Protein AF-0000000072550283 (afdb_homodimer)

Organism: Hypocrea jecorina (strain QM6a) (NCBI:txid431241)

pLDDT: mean 86.05, std 16.43, range [23.62, 97.75]

Radius of gyration: 22.84 Å; Cα contacts (8 Å, |Δi|>4): 431; chains: 2; bounding box: 68×60×43 Å

Nearest PDB structures (foldseek):
  1moj-assembly1_A  TM=2.657E-01  e=2.950E-01  Halobacterium salinarum
  7aa5-assembly1_B  TM=1.865E-01  e=4.476E+00  Homo sapiens
  5sv0-assembly1_B  TM=1.835E-01  e=5.253E+00  Escherichia coli DH1
  6lkp-assembly1_C  TM=3.227E-01  e=1.478E-01  Leptolyngbya sp. O-77
  1moj-assembly1_A  TM=2.704E-01  e=2.265E-01  Halobacterium salinarum

Structure (mmCIF, N/CA/C/O backbone):
data_AF-0000000072550283-model_v1
#
loop_
_entity.id
_entity.type
_entity.pdbx_description
1 polymer 'Predicted protein'
#
loop_
_atom_site.group_PDB
_atom_site.id
_atom_site.type_symbol
_atom_site.label_atom_id
_atom_site.label_alt_id
_atom_site.label_comp_id
_atom_site.label_asym_id
_atom_site.label_entity_id
_atom_site.label_seq_id
_atom_site.pdbx_PDB_ins_code
_atom_site.Cartn_x
_atom_site.Cartn_y
_atom_site.Cartn_z
_atom_site.occupancy
_atom_site.B_iso_or_equiv
_atom_site.auth_seq_id
_atom_site.auth_comp_id
_atom_site.auth_asym_id
_atom_site.auth_atom_id
_atom_site.pdbx_PDB_model_num
ATOM 1 N N . SER A 1 1 ? 36.875 20.141 -11.664 1 23.62 1 SER A N 1
ATOM 2 C CA . SER A 1 1 ? 35.688 20.516 -10.906 1 23.62 1 SER A CA 1
ATOM 3 C C . SER A 1 1 ? 35.312 19.453 -9.891 1 23.62 1 SER A C 1
ATOM 5 O O . SER A 1 1 ? 35.062 18.297 -10.266 1 23.62 1 SER A O 1
ATOM 7 N N . GLN A 1 2 ? 35.875 19.422 -8.68 1 28.98 2 GLN A N 1
ATOM 8 C CA . GLN A 1 2 ? 35.781 18.406 -7.625 1 28.98 2 GLN A CA 1
ATOM 9 C C . GLN A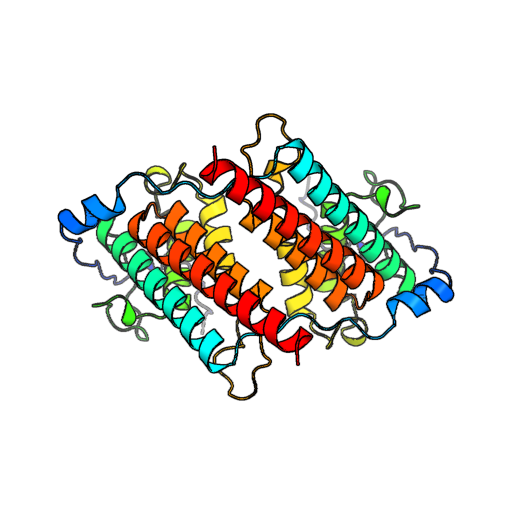 1 2 ? 34.312 18.094 -7.285 1 28.98 2 GLN A C 1
ATOM 11 O O . GLN A 1 2 ? 33.5 19.016 -7.18 1 28.98 2 GLN A O 1
ATOM 16 N N . ARG A 1 3 ? 33.656 16.984 -7.688 1 35.25 3 ARG A N 1
ATOM 17 C CA . ARG A 1 3 ? 32.344 16.562 -7.215 1 35.25 3 ARG A CA 1
ATOM 18 C C . ARG A 1 3 ? 32.219 16.797 -5.715 1 35.25 3 ARG A C 1
ATOM 20 O O . ARG A 1 3 ? 32.906 16.172 -4.91 1 35.25 3 ARG A O 1
ATOM 27 N N . ARG A 1 4 ? 32.188 18.062 -5.273 1 38.34 4 ARG A N 1
ATOM 28 C CA . ARG A 1 4 ? 32.188 18.375 -3.848 1 38.34 4 ARG A CA 1
ATOM 29 C C . ARG A 1 4 ? 31.203 17.484 -3.096 1 38.34 4 ARG A C 1
ATOM 31 O O . ARG A 1 4 ? 30.062 17.312 -3.531 1 38.34 4 ARG A O 1
ATOM 38 N N . PRO A 1 5 ? 31.5 16.438 -2.416 1 44.25 5 PRO A N 1
ATOM 39 C CA . PRO A 1 5 ? 30.734 15.523 -1.567 1 44.25 5 PRO A CA 1
ATOM 40 C C . PRO A 1 5 ? 29.672 16.234 -0.74 1 44.25 5 PRO A C 1
ATOM 42 O O . PRO A 1 5 ? 29.969 16.797 0.318 1 44.25 5 PRO A O 1
ATOM 45 N N . SER A 1 6 ? 29.031 17.391 -0.907 1 45 6 SER A N 1
ATOM 46 C CA . SER A 1 6 ? 28.422 18.406 -0.04 1 45 6 SER A CA 1
ATOM 47 C C . SER A 1 6 ? 27.375 17.781 0.884 1 45 6 SER A C 1
ATOM 49 O O . SER A 1 6 ? 26.266 17.484 0.462 1 45 6 SER A O 1
ATOM 51 N N . ASN A 1 7 ? 27.656 16.812 1.646 1 52.47 7 ASN A N 1
ATOM 52 C CA . ASN A 1 7 ? 27.031 16.141 2.789 1 52.47 7 ASN A CA 1
ATOM 53 C C . ASN A 1 7 ? 26.297 17.125 3.686 1 52.47 7 ASN A C 1
ATOM 55 O O . ASN A 1 7 ? 26.266 16.969 4.906 1 52.47 7 ASN A O 1
ATOM 59 N N . ARG A 1 8 ? 26.172 18.375 3.426 1 64.62 8 ARG A N 1
ATOM 60 C CA . ARG A 1 8 ? 25.578 19.328 4.355 1 64.62 8 ARG A CA 1
ATOM 61 C C . ARG A 1 8 ? 24.078 19.062 4.535 1 64.62 8 ARG A C 1
ATOM 63 O O . ARG A 1 8 ? 23.375 18.812 3.557 1 64.62 8 ARG A O 1
ATOM 70 N N . ASP A 1 9 ? 23.719 18.844 5.727 1 79.19 9 ASP A N 1
ATOM 71 C CA . ASP A 1 9 ? 22.312 18.766 6.109 1 79.19 9 ASP A CA 1
ATOM 72 C C . ASP A 1 9 ? 21.516 19.938 5.539 1 79.19 9 ASP A C 1
ATOM 74 O O . ASP A 1 9 ? 21.828 21.094 5.809 1 79.19 9 ASP A O 1
ATOM 78 N N . GLU A 1 10 ? 20.719 19.719 4.508 1 82.12 10 GLU A N 1
ATOM 79 C CA . GLU A 1 10 ? 19.922 20.734 3.828 1 82.12 10 GLU A CA 1
ATOM 80 C C . GLU A 1 10 ? 19.188 21.625 4.828 1 82.12 10 GLU A C 1
ATOM 82 O O . GLU A 1 10 ? 18.781 22.734 4.496 1 82.12 10 GLU A O 1
ATOM 87 N N . PHE A 1 11 ? 19.125 21.188 6.012 1 86.56 11 PHE A N 1
ATOM 88 C CA . PHE A 1 11 ? 18.375 21.922 7.008 1 86.56 11 PHE A CA 1
ATOM 89 C C . PHE A 1 11 ? 19.281 22.891 7.766 1 86.56 11 PHE A C 1
ATOM 91 O O . PHE A 1 11 ? 18.797 23.703 8.555 1 86.56 11 PHE A O 1
ATOM 98 N N . ASP A 1 12 ? 20.547 22.781 7.516 1 85.19 12 ASP A N 1
ATOM 99 C CA . ASP A 1 12 ? 21.5 23.703 8.141 1 85.19 12 ASP A CA 1
ATOM 100 C C . ASP A 1 12 ? 21.672 24.969 7.32 1 85.19 12 ASP A C 1
ATOM 102 O O . ASP A 1 12 ? 22.266 25.953 7.785 1 85.19 12 ASP A O 1
ATOM 106 N N . GLY A 1 13 ? 21.203 25 6.133 1 83.62 13 GLY A N 1
ATOM 107 C CA . GLY A 1 13 ? 21.203 26.188 5.285 1 83.62 13 GLY A CA 1
ATOM 108 C C . GLY A 1 13 ? 19.984 27.078 5.488 1 83.62 13 GLY A C 1
ATOM 109 O O . GLY A 1 13 ? 19.359 27.047 6.547 1 83.62 13 GLY A O 1
ATOM 110 N N . PRO A 1 14 ? 19.828 28.047 4.562 1 88.31 14 PRO A N 1
ATOM 111 C CA . PRO A 1 14 ? 18.641 28.906 4.648 1 88.31 14 PRO A CA 1
ATOM 112 C C . PRO A 1 14 ? 17.344 28.094 4.715 1 88.31 14 PRO A C 1
ATOM 114 O O . PRO A 1 14 ? 17.156 27.156 3.947 1 88.31 14 PRO A O 1
ATOM 117 N N . HIS A 1 15 ? 16.562 28.453 5.723 1 91.25 15 HIS A N 1
ATOM 118 C CA . HIS A 1 15 ? 15.305 27.719 5.883 1 91.25 15 HIS A CA 1
ATOM 119 C C . HIS A 1 15 ? 14.188 28.641 6.348 1 91.25 15 HIS A C 1
ATOM 121 O O . HIS A 1 15 ? 14.438 29.766 6.781 1 91.25 15 HIS A O 1
ATOM 127 N N . GLN A 1 16 ? 13 28.219 6.105 1 94.44 16 GLN A N 1
ATOM 128 C CA . GLN A 1 16 ? 11.789 28.906 6.52 1 94.44 16 GLN A CA 1
ATOM 129 C C . GLN A 1 16 ? 11.047 28.141 7.605 1 94.44 16 GLN A C 1
ATOM 131 O O . GLN A 1 16 ? 11.062 26.906 7.605 1 94.44 16 GLN A O 1
ATOM 136 N N . PHE A 1 17 ? 10.461 28.938 8.516 1 94.62 17 PHE A N 1
ATOM 137 C CA . PHE A 1 17 ? 9.5 28.375 9.461 1 94.62 17 PHE A CA 1
ATOM 138 C C . PHE A 1 17 ? 8.094 28.875 9.164 1 94.62 17 PHE A C 1
ATOM 140 O O . PHE A 1 17 ? 7.902 30.047 8.82 1 94.62 17 PHE A O 1
ATOM 147 N N . LEU A 1 18 ? 7.23 28.031 9.281 1 95.25 18 LEU A N 1
ATOM 148 C CA . LEU A 1 18 ? 5.84 28.406 9.07 1 95.25 18 LEU A CA 1
ATOM 149 C C . LEU A 1 18 ? 5.234 29 10.336 1 95.25 18 LEU A C 1
ATOM 151 O O . LEU A 1 18 ? 5.719 28.734 11.445 1 95.25 18 LEU A O 1
ATOM 155 N N . GLN A 1 19 ? 4.238 29.766 10.023 1 94.25 19 GLN A N 1
ATOM 156 C CA . GLN A 1 19 ? 3.504 30.297 11.164 1 94.25 19 GLN A CA 1
ATOM 157 C C . GLN A 1 19 ? 2.732 29.203 11.891 1 94.25 19 GLN A C 1
ATOM 159 O O . GLN A 1 19 ? 2.041 28.406 11.266 1 94.25 19 GLN A O 1
ATOM 164 N N . ARG A 1 20 ? 2.801 29.188 13.258 1 94.31 20 ARG A N 1
ATOM 165 C CA . ARG A 1 20 ? 2.057 28.203 14.039 1 94.31 20 ARG A CA 1
ATOM 166 C C . ARG A 1 20 ? 0.555 28.359 13.828 1 94.31 20 ARG A C 1
ATOM 168 O O . ARG A 1 20 ? 0.044 29.484 13.789 1 94.31 20 ARG A O 1
ATOM 175 N N . PRO A 1 21 ? -0.024 27.266 13.711 1 91.12 21 PRO A N 1
ATOM 176 C CA . PRO A 1 21 ? -1.478 27.375 13.562 1 91.12 21 PRO A CA 1
ATOM 177 C C . PRO A 1 21 ? -2.164 27.906 14.812 1 91.12 21 PRO A C 1
ATOM 179 O O . PRO A 1 21 ? -1.611 27.812 15.914 1 91.12 21 PRO A O 1
ATOM 182 N N . PRO A 1 22 ? -3.246 28.516 14.57 1 91.56 22 PRO A N 1
ATOM 183 C CA . PRO A 1 22 ? -4.008 28.984 15.734 1 91.56 22 PRO A CA 1
ATOM 184 C C . PRO A 1 22 ? -4.359 27.844 16.703 1 91.56 22 PRO A C 1
ATOM 186 O O . PRO A 1 22 ? -4.488 26.688 16.281 1 91.56 22 PRO A O 1
ATOM 189 N N . PRO A 1 23 ? -4.551 28.156 17.938 1 90 23 PRO A N 1
ATOM 190 C CA . PRO A 1 23 ? -4.809 27.141 18.969 1 90 23 PRO A CA 1
ATOM 191 C C . PRO A 1 23 ? -6.059 26.328 18.672 1 90 23 PRO A C 1
ATOM 193 O O . PRO A 1 23 ? -6.125 25.141 19.031 1 90 23 PRO A O 1
ATOM 196 N N . ASP A 1 24 ? -7.008 26.938 18.094 1 89.12 24 ASP A N 1
ATOM 197 C CA . ASP A 1 24 ? -8.242 26.219 17.797 1 89.12 24 ASP A CA 1
ATOM 198 C C . ASP A 1 24 ? -7.988 25.078 16.797 1 89.12 24 ASP A C 1
ATOM 200 O O . ASP A 1 24 ? -8.57 24 16.922 1 89.12 24 ASP A O 1
ATOM 204 N N . VAL A 1 25 ? -7.133 25.391 15.859 1 86.38 25 VAL A N 1
ATOM 205 C CA . VAL A 1 25 ? -6.785 24.375 14.867 1 86.38 25 VAL A CA 1
ATOM 206 C C . VAL A 1 25 ? -6 23.25 15.539 1 86.38 25 VAL A C 1
ATOM 208 O O . VAL A 1 25 ? -6.258 22.078 15.289 1 86.38 25 VAL A O 1
ATOM 211 N N . ILE A 1 26 ? -5.16 23.594 16.391 1 87.88 26 ILE A N 1
ATOM 212 C CA . ILE A 1 26 ? -4.352 22.625 17.094 1 87.88 26 ILE A CA 1
ATOM 213 C C . ILE A 1 26 ? -5.25 21.734 17.969 1 87.88 26 ILE A C 1
ATOM 215 O O . ILE A 1 26 ? -5.082 20.516 18 1 87.88 26 ILE A O 1
ATOM 219 N N . ALA A 1 27 ? -6.18 22.375 18.594 1 87.94 27 ALA A N 1
ATOM 220 C CA . ALA A 1 27 ? -7.105 21.641 19.453 1 87.94 27 ALA A CA 1
ATOM 221 C C . ALA A 1 27 ? -7.934 20.656 18.641 1 87.94 27 ALA A C 1
ATOM 223 O O . ALA A 1 27 ? -8.188 19.531 19.094 1 87.94 27 ALA A O 1
ATOM 224 N N . MET A 1 28 ? -8.312 21.016 17.484 1 86.12 28 MET A N 1
ATOM 225 C CA . MET A 1 28 ? -9.109 20.156 16.609 1 86.12 28 MET A CA 1
ATOM 226 C C . MET A 1 28 ? -8.297 18.953 16.156 1 86.12 28 MET A C 1
ATOM 228 O O . MET A 1 28 ? -8.828 17.844 16.031 1 86.12 28 MET A O 1
ATOM 232 N N . GLN A 1 29 ? -7.059 19.203 15.914 1 84.75 29 GLN A N 1
ATOM 233 C CA . GLN A 1 29 ? -6.176 18.141 15.438 1 84.75 29 GLN A CA 1
ATOM 234 C C . GLN A 1 29 ? -5.84 17.172 16.562 1 84.75 29 GLN A C 1
ATOM 236 O O . GLN A 1 29 ? -5.664 15.969 16.328 1 84.75 29 GLN A O 1
ATOM 241 N N . GLU A 1 30 ? -5.848 17.688 17.75 1 83.62 30 GLU A N 1
ATOM 242 C CA . GLU A 1 30 ? -5.352 16.906 18.875 1 83.62 30 GLU A CA 1
ATOM 243 C C . GLU A 1 30 ? -6.492 16.188 19.594 1 83.62 30 GLU A C 1
ATOM 245 O O . GLU A 1 30 ? -6.277 15.547 20.625 1 83.62 30 GLU A O 1
ATOM 250 N N . ARG A 1 31 ? -7.637 16.281 18.953 1 87.88 31 ARG A N 1
ATOM 251 C CA . ARG A 1 31 ? -8.719 15.477 19.516 1 87.88 31 ARG A CA 1
ATOM 252 C C . ARG A 1 31 ? -8.406 13.992 19.422 1 87.88 31 ARG A C 1
ATOM 254 O O . ARG A 1 31 ? -7.418 13.594 18.797 1 87.88 31 ARG A O 1
ATOM 261 N N . GLU A 1 32 ? -9.211 13.219 20.109 1 90.19 32 GLU A N 1
ATOM 262 C CA . GLU A 1 32 ? -9.047 11.773 20.047 1 90.19 32 GLU A CA 1
ATOM 263 C C . GLU A 1 32 ? -9.172 11.273 18.609 1 90.19 32 GLU A C 1
ATOM 265 O O . GLU A 1 32 ? -10.102 11.656 17.891 1 90.19 32 GLU A O 1
ATOM 270 N N . LEU A 1 33 ? -8.211 10.547 18.219 1 91.88 33 LEU A N 1
ATOM 271 C CA . LEU A 1 33 ? -8.227 10.016 16.859 1 91.88 33 LEU A CA 1
ATOM 272 C C . LEU A 1 33 ? -9.406 9.062 16.656 1 91.88 33 LEU A C 1
ATOM 274 O O . LEU A 1 33 ? -9.711 8.258 17.547 1 91.88 33 LEU A O 1
ATOM 278 N N . PRO A 1 34 ? -10.039 9.211 15.523 1 89.19 34 PRO A N 1
ATOM 279 C CA . PRO A 1 34 ? -11.125 8.273 15.25 1 89.19 34 PRO A CA 1
ATOM 280 C C . PRO A 1 34 ? -10.656 6.824 15.172 1 89.19 34 PRO A C 1
ATOM 282 O O . PRO A 1 34 ? -9.5 6.566 14.82 1 89.19 34 PRO A O 1
ATOM 285 N N . HIS A 1 35 ? -11.492 5.957 15.602 1 87.25 35 HIS A N 1
ATOM 286 C CA . HIS A 1 35 ? -11.211 4.527 15.516 1 87.25 35 HIS A CA 1
ATOM 287 C C . HIS A 1 35 ? -11.422 4.012 14.094 1 87.25 35 HIS A C 1
ATOM 289 O O . HIS A 1 35 ? -12.438 4.32 13.469 1 87.25 35 HIS A O 1
ATOM 295 N N . LEU A 1 36 ? -10.508 3.232 13.719 1 87.5 36 LEU A N 1
ATOM 296 C CA . LEU A 1 36 ? -10.656 2.6 12.414 1 87.5 36 LEU A CA 1
ATOM 297 C C . LEU A 1 36 ? -11.414 1.282 12.531 1 87.5 36 LEU A C 1
ATOM 299 O O . LEU A 1 36 ? -11.281 0.57 13.523 1 87.5 36 LEU A O 1
ATOM 303 N N . PRO A 1 37 ? -12.164 0.976 11.5 1 89 37 PRO A N 1
ATOM 304 C CA . PRO A 1 37 ? -13.047 -0.192 11.602 1 89 37 PRO A CA 1
ATOM 305 C C . PRO A 1 37 ? -12.273 -1.505 11.703 1 89 37 PRO A C 1
ATOM 307 O O . PRO A 1 37 ? -11.352 -1.743 10.914 1 89 37 PRO A O 1
ATOM 310 N N . THR A 1 38 ? -12.602 -2.291 12.703 1 88.44 38 THR A N 1
ATOM 311 C CA . THR A 1 38 ? -12.078 -3.635 12.922 1 88.44 38 THR A CA 1
ATOM 312 C C . THR A 1 38 ? -13.211 -4.633 13.125 1 88.44 38 THR A C 1
ATOM 314 O O . THR A 1 38 ? -13.578 -4.938 14.258 1 88.44 38 THR A O 1
ATOM 317 N N . ASN A 1 39 ? -13.727 -5.18 12.07 1 91.44 39 ASN A N 1
ATOM 318 C CA . ASN A 1 39 ? -14.906 -6.031 12.148 1 91.44 39 ASN A CA 1
ATOM 319 C C . ASN A 1 39 ? -14.539 -7.508 12.055 1 91.44 39 ASN A C 1
ATOM 321 O O . ASN A 1 39 ? -15.352 -8.375 12.375 1 91.44 39 ASN A O 1
ATOM 325 N N . LEU A 1 40 ? -13.297 -7.82 11.633 1 91.44 40 LEU A N 1
ATOM 326 C CA . LEU A 1 40 ? -12.836 -9.203 11.555 1 91.44 40 LEU A CA 1
ATOM 327 C C . LEU A 1 40 ? -12.172 -9.633 12.859 1 91.44 40 LEU A C 1
ATOM 329 O O . LEU A 1 40 ? -11.406 -8.867 13.453 1 91.44 40 LEU A O 1
ATOM 333 N N . HIS A 1 41 ? -12.508 -10.789 13.312 1 89.56 41 HIS A N 1
ATOM 334 C CA . HIS A 1 41 ? -11.828 -11.344 14.477 1 89.56 41 HIS A CA 1
ATOM 335 C C . HIS A 1 41 ? -10.383 -11.703 14.156 1 89.56 41 HIS A C 1
ATOM 337 O O . HIS A 1 41 ? -10.023 -11.844 12.984 1 89.56 41 HIS A O 1
ATOM 343 N N . VAL A 1 42 ? -9.633 -11.852 15.141 1 87.75 42 VAL A N 1
ATOM 344 C CA . VAL A 1 42 ? -8.203 -12.102 15 1 87.75 42 VAL A CA 1
ATOM 345 C C . VAL A 1 42 ? -7.977 -13.359 14.164 1 87.75 42 VAL A C 1
ATOM 347 O O . VAL A 1 42 ? -7.141 -13.367 13.258 1 87.75 42 VAL A O 1
ATOM 350 N N . GLN A 1 43 ? -8.727 -14.344 14.445 1 90 43 GLN A N 1
ATOM 351 C CA . GLN A 1 43 ? -8.562 -15.602 13.734 1 90 43 GLN A CA 1
ATOM 352 C C . GLN A 1 43 ? -8.93 -15.461 12.266 1 90 43 GLN A C 1
ATOM 354 O O . GLN A 1 43 ? -8.312 -16.094 11.398 1 90 43 GLN A O 1
ATOM 359 N N . GLU A 1 44 ? -9.945 -14.625 12 1 92.31 44 GLU A N 1
ATOM 360 C CA . GLU A 1 44 ? -10.367 -14.383 10.625 1 92.31 44 GLU A CA 1
ATOM 361 C C . GLU A 1 44 ? -9.289 -13.633 9.844 1 92.31 44 GLU A C 1
ATOM 363 O O . GLU A 1 44 ? -9.031 -13.945 8.68 1 92.31 44 GLU A O 1
ATOM 368 N N . GLN A 1 45 ? -8.758 -12.672 10.492 1 91.94 45 GLN A N 1
ATOM 369 C CA . GLN A 1 45 ? -7.66 -11.953 9.859 1 91.94 45 GLN A CA 1
ATOM 370 C C . GLN A 1 45 ? -6.488 -12.875 9.562 1 91.94 45 GLN A C 1
ATOM 372 O O . GLN A 1 45 ? -5.938 -12.859 8.461 1 91.94 45 GLN A O 1
ATOM 377 N N . ASP A 1 46 ? -6.141 -13.688 10.516 1 88.88 46 ASP A N 1
ATOM 378 C CA . ASP A 1 46 ? -5.043 -14.633 10.344 1 88.88 46 ASP A CA 1
ATOM 379 C C . ASP A 1 46 ? -5.32 -15.586 9.18 1 88.88 46 ASP A C 1
ATOM 381 O O . ASP A 1 46 ? -4.426 -15.891 8.391 1 88.88 46 ASP A O 1
ATOM 385 N N . ASN A 1 47 ? -6.504 -16.062 9.148 1 93.25 47 ASN A N 1
ATOM 386 C CA . ASN A 1 47 ? -6.887 -16.984 8.086 1 93.25 47 ASN A CA 1
ATOM 387 C C . ASN A 1 47 ? -6.734 -16.344 6.703 1 93.25 47 ASN A C 1
ATOM 389 O O . ASN A 1 47 ? -6.188 -16.969 5.789 1 93.25 47 ASN A O 1
ATOM 393 N N . VAL A 1 48 ? -7.23 -15.156 6.574 1 94.62 48 VAL A N 1
ATOM 394 C CA . VAL A 1 48 ? -7.156 -14.445 5.305 1 94.62 48 VAL A CA 1
ATOM 395 C C . VAL A 1 48 ? -5.695 -14.219 4.922 1 94.62 48 VAL A C 1
ATOM 397 O O . VAL A 1 48 ? -5.297 -14.477 3.783 1 94.62 48 VAL A O 1
ATOM 400 N N . LEU A 1 49 ? -4.918 -13.789 5.852 1 91.62 49 LEU A N 1
ATOM 401 C CA . LEU A 1 49 ? -3.516 -13.484 5.586 1 91.62 49 LEU A CA 1
ATOM 402 C C . LEU A 1 49 ? -2.746 -14.75 5.219 1 91.62 49 LEU A C 1
ATOM 404 O O . LEU A 1 49 ? -1.884 -14.719 4.336 1 91.62 49 LEU A O 1
ATOM 408 N N . ASN A 1 50 ? -3.049 -15.828 5.871 1 92.62 50 ASN A N 1
ATOM 409 C CA . ASN A 1 50 ? -2.428 -17.109 5.539 1 92.62 50 ASN A CA 1
ATOM 410 C C . ASN A 1 50 ? -2.793 -17.547 4.125 1 92.62 50 ASN A C 1
ATOM 412 O O . ASN A 1 50 ? -1.946 -18.078 3.398 1 92.62 50 ASN A O 1
ATOM 416 N N . GLN A 1 51 ? -4.031 -17.359 3.795 1 95.44 51 GLN A N 1
ATOM 417 C CA . GLN A 1 51 ? -4.477 -17.719 2.453 1 95.44 51 GLN A CA 1
ATOM 418 C C . GLN A 1 51 ? -3.74 -16.906 1.393 1 95.44 51 GLN A C 1
ATOM 420 O O . GLN A 1 51 ? -3.318 -17.438 0.369 1 95.44 51 GLN A O 1
ATOM 425 N N . VAL A 1 52 ? -3.578 -15.641 1.691 1 96.12 52 VAL A N 1
ATOM 426 C CA . VAL A 1 52 ? -2.869 -14.773 0.76 1 96.12 52 VAL A CA 1
ATOM 427 C C . VAL A 1 52 ? -1.418 -15.227 0.627 1 96.12 52 VAL A C 1
ATOM 429 O O . VAL A 1 52 ? -0.928 -15.445 -0.484 1 96.12 52 VAL A O 1
ATOM 432 N N . ASN A 1 53 ? -0.81 -15.469 1.739 1 93.81 53 ASN A N 1
ATOM 433 C CA . ASN A 1 53 ? 0.597 -15.859 1.744 1 93.81 53 ASN A CA 1
ATOM 434 C C . ASN A 1 53 ? 0.812 -17.188 1.044 1 93.81 53 ASN A C 1
ATOM 436 O O . ASN A 1 53 ? 1.764 -17.359 0.278 1 93.81 53 ASN A O 1
ATOM 440 N N . ASP A 1 54 ? -0.057 -18.094 1.291 1 95 54 ASP A N 1
ATOM 441 C CA . ASP A 1 54 ? 0.06 -19.406 0.681 1 95 54 ASP A CA 1
ATOM 442 C C . ASP A 1 54 ? -0.082 -19.328 -0.837 1 95 54 ASP A C 1
ATOM 444 O O . ASP A 1 54 ? 0.678 -19.969 -1.571 1 95 54 ASP A O 1
ATOM 448 N N . ARG A 1 55 ? -1.027 -18.594 -1.278 1 96.56 55 ARG A N 1
ATOM 449 C CA . ARG A 1 55 ? -1.249 -18.469 -2.715 1 96.56 55 ARG A CA 1
ATOM 450 C C . ARG A 1 55 ? -0.084 -17.75 -3.391 1 96.56 55 ARG A C 1
ATOM 452 O O . ARG A 1 55 ? 0.328 -18.125 -4.492 1 96.56 55 ARG A O 1
ATOM 459 N N . LEU A 1 56 ? 0.406 -16.766 -2.725 1 97.06 56 LEU A N 1
ATOM 460 C CA . LEU A 1 56 ? 1.531 -16.016 -3.279 1 97.06 56 LEU A CA 1
ATOM 461 C C . LEU A 1 56 ? 2.787 -16.875 -3.316 1 97.06 56 LEU A C 1
ATOM 463 O O . LEU A 1 56 ? 3.564 -16.812 -4.27 1 97.06 56 LEU A O 1
ATOM 467 N N . SER A 1 57 ? 2.943 -17.672 -2.275 1 96.5 57 SER A N 1
ATOM 468 C CA . SER A 1 57 ? 4.074 -18.594 -2.271 1 96.5 57 SER A CA 1
ATOM 469 C C . SER A 1 57 ? 3.992 -19.578 -3.436 1 96.5 57 SER A C 1
ATOM 471 O O . SER A 1 57 ? 5 -19.859 -4.086 1 96.5 57 SER A O 1
ATOM 473 N N . GLN A 1 58 ? 2.805 -20.047 -3.643 1 96.31 58 GLN A N 1
ATOM 474 C CA . GLN A 1 58 ? 2.6 -20.938 -4.785 1 96.31 58 GLN A CA 1
ATOM 475 C C . GLN A 1 58 ? 2.891 -20.219 -6.098 1 96.31 58 GLN A C 1
ATOM 477 O O . GLN A 1 58 ? 3.523 -20.781 -6.996 1 96.31 58 GLN A O 1
ATOM 482 N N . CYS A 1 59 ? 2.426 -19.031 -6.215 1 96.25 59 CYS A N 1
ATOM 483 C CA . CYS A 1 59 ? 2.652 -18.219 -7.406 1 96.25 59 CYS A CA 1
ATOM 484 C C . CYS A 1 59 ? 4.141 -18.016 -7.656 1 96.25 59 CYS A C 1
ATOM 486 O O . CYS A 1 59 ? 4.613 -18.172 -8.789 1 96.25 59 CYS A O 1
ATOM 488 N N . ALA A 1 60 ? 4.844 -17.688 -6.637 1 97.44 60 ALA A N 1
ATOM 489 C CA . ALA A 1 60 ? 6.285 -17.469 -6.746 1 97.44 60 ALA A CA 1
ATOM 490 C C . ALA A 1 60 ? 7.008 -18.766 -7.125 1 97.44 60 ALA A C 1
ATOM 492 O O . ALA A 1 60 ? 7.891 -18.75 -7.984 1 97.44 60 ALA A O 1
ATOM 493 N N . TYR A 1 61 ? 6.648 -19.797 -6.516 1 97.06 61 TYR A N 1
ATOM 494 C CA . TYR A 1 61 ? 7.23 -21.109 -6.797 1 97.06 61 TYR A CA 1
ATOM 495 C C . TYR A 1 61 ? 7.082 -21.453 -8.273 1 97.06 61 TYR A C 1
ATOM 497 O O . TYR A 1 61 ? 8.055 -21.844 -8.93 1 97.06 61 TYR A O 1
ATOM 505 N N . ASP A 1 62 ? 5.883 -21.328 -8.727 1 97 62 ASP A N 1
ATOM 506 C CA . ASP A 1 62 ? 5.605 -21.672 -10.117 1 97 62 ASP A CA 1
ATOM 507 C C . ASP A 1 62 ? 6.379 -20.766 -11.07 1 97 62 ASP A C 1
ATOM 509 O O . ASP A 1 62 ? 6.871 -21.203 -12.102 1 97 62 ASP A O 1
ATOM 513 N N . PHE A 1 63 ? 6.398 -19.5 -10.727 1 97.75 63 PHE A N 1
ATOM 514 C CA . PHE A 1 63 ? 7.102 -18.531 -11.547 1 97.75 63 PHE A CA 1
ATOM 515 C C . PHE A 1 63 ? 8.586 -18.859 -11.633 1 97.75 63 PHE A C 1
ATOM 517 O O . PHE A 1 63 ? 9.164 -18.891 -12.727 1 97.75 63 PHE A O 1
ATOM 524 N N . VAL A 1 64 ? 9.211 -19.141 -10.516 1 97.62 64 VAL A N 1
ATOM 525 C CA . VAL A 1 64 ? 10.633 -19.469 -10.438 1 97.62 64 VAL A CA 1
ATOM 526 C C . VAL A 1 64 ? 10.898 -20.781 -11.18 1 97.62 64 VAL A C 1
ATOM 528 O O . VAL A 1 64 ? 11.898 -20.906 -11.891 1 97.62 64 VAL A O 1
ATOM 531 N N . ALA A 1 65 ? 9.984 -21.688 -11.023 1 97.31 65 ALA A N 1
ATOM 532 C CA . ALA A 1 65 ? 10.125 -22.969 -11.695 1 97.31 65 ALA A CA 1
ATOM 533 C C . ALA A 1 65 ? 9.945 -22.828 -13.203 1 97.31 65 ALA A C 1
ATOM 535 O O . ALA A 1 65 ? 10.734 -23.375 -13.977 1 97.31 65 ALA A O 1
ATOM 536 N N . LYS A 1 66 ? 8.945 -22.141 -13.547 1 96.56 66 LYS A N 1
ATOM 537 C CA . LYS A 1 66 ? 8.594 -21.953 -14.953 1 96.56 66 LYS A CA 1
ATOM 538 C C . LYS A 1 66 ? 9.766 -21.375 -15.75 1 96.56 66 LYS A C 1
ATOM 540 O O . LYS A 1 66 ? 10.078 -21.859 -16.844 1 96.56 66 LYS A O 1
ATOM 545 N N . TYR A 1 67 ? 10.406 -20.422 -15.188 1 96.44 67 TYR A N 1
ATOM 546 C CA . TYR A 1 67 ? 11.438 -19.703 -15.93 1 96.44 67 TYR A CA 1
ATOM 547 C C . TYR A 1 67 ? 12.828 -20.125 -15.469 1 96.44 67 TYR A C 1
ATOM 549 O O . TYR A 1 67 ? 13.828 -19.562 -15.922 1 96.44 67 TYR A O 1
ATOM 557 N N . GLN A 1 68 ? 12.93 -20.969 -14.547 1 96.31 68 GLN A N 1
ATOM 558 C CA . GLN A 1 68 ? 14.156 -21.641 -14.125 1 96.31 68 GLN A CA 1
ATOM 559 C C . GLN A 1 68 ? 15.148 -20.625 -13.531 1 96.31 68 GLN A C 1
ATOM 561 O O . GLN A 1 68 ? 16.312 -20.609 -13.914 1 96.31 68 GLN A O 1
ATOM 566 N N . PHE A 1 69 ? 14.641 -19.844 -12.68 1 96.94 69 PHE A N 1
ATOM 567 C CA . PHE A 1 69 ? 15.523 -18.938 -11.945 1 96.94 69 PHE A CA 1
ATOM 568 C C . PHE A 1 69 ? 16.25 -19.672 -10.836 1 96.94 69 PHE A C 1
ATOM 570 O O . PHE A 1 69 ? 15.68 -20.547 -10.18 1 96.94 69 PHE A O 1
ATOM 577 N N . PRO A 1 70 ? 17.484 -19.297 -10.617 1 95.19 70 PRO A N 1
ATOM 578 C CA . PRO A 1 70 ? 18.266 -20 -9.602 1 95.19 70 PRO A CA 1
ATOM 579 C C . PRO A 1 70 ? 17.859 -19.625 -8.18 1 95.19 70 PRO A C 1
ATOM 581 O O . PRO A 1 70 ? 17.547 -18.453 -7.914 1 95.19 70 PRO A O 1
ATOM 584 N N . ILE A 1 71 ? 17.844 -20.547 -7.328 1 94.94 71 ILE A N 1
ATOM 585 C CA . ILE A 1 71 ? 17.672 -20.344 -5.895 1 94.94 71 ILE A CA 1
ATOM 586 C C . ILE A 1 71 ? 18.984 -20.625 -5.168 1 94.94 71 ILE A C 1
ATOM 588 O O . ILE A 1 71 ? 19.453 -21.766 -5.125 1 94.94 71 ILE A O 1
ATOM 592 N N . PRO A 1 72 ? 19.547 -19.594 -4.652 1 90.69 72 PRO A N 1
ATOM 593 C CA . PRO A 1 72 ? 20.812 -19.812 -3.955 1 90.69 72 PRO A CA 1
ATOM 594 C C . PRO A 1 72 ? 20.672 -20.781 -2.775 1 90.69 72 PRO A C 1
ATOM 596 O O . PRO A 1 72 ? 19.688 -20.719 -2.035 1 90.69 72 PRO A O 1
ATOM 599 N N . LEU A 1 73 ? 21.578 -21.688 -2.705 1 87.69 73 LEU A N 1
ATOM 600 C CA . LEU A 1 73 ? 21.641 -22.625 -1.59 1 87.69 73 LEU A CA 1
ATOM 601 C C . LEU A 1 73 ? 22.594 -22.125 -0.515 1 87.69 73 LEU A C 1
ATOM 603 O O . LEU A 1 73 ? 23.781 -21.891 -0.791 1 87.69 73 LEU A O 1
ATOM 607 N N . THR A 1 74 ? 22.031 -21.625 0.523 1 76.25 74 THR A N 1
ATOM 608 C CA . THR A 1 74 ? 22.875 -21.203 1.643 1 76.25 74 THR A CA 1
ATOM 609 C C . THR A 1 74 ? 22.812 -22.234 2.771 1 76.25 74 THR A C 1
ATOM 611 O O . THR A 1 74 ? 21.938 -23.109 2.781 1 76.25 74 THR A O 1
ATOM 614 N N . GLN A 1 75 ? 23.844 -22.172 3.588 1 71.25 75 GLN A N 1
ATOM 615 C CA . GLN A 1 75 ? 23.953 -23.109 4.695 1 71.25 75 GLN A CA 1
ATOM 616 C C . GLN A 1 75 ? 22.688 -23.125 5.547 1 71.25 75 GLN A C 1
ATOM 618 O O . GLN A 1 75 ? 22.312 -24.156 6.098 1 71.25 75 GLN A O 1
ATOM 623 N N . ASP A 1 76 ? 21.984 -22.062 5.578 1 73.56 76 ASP A N 1
ATOM 624 C CA . ASP A 1 76 ? 20.859 -21.938 6.508 1 73.56 76 ASP A CA 1
ATOM 625 C C . ASP A 1 76 ? 19.531 -22.188 5.801 1 73.56 76 ASP A C 1
ATOM 627 O O . ASP A 1 76 ? 18.484 -22.203 6.441 1 73.56 76 ASP A O 1
ATOM 631 N N . MET A 1 77 ? 19.625 -22.438 4.508 1 74.56 77 MET A N 1
ATOM 632 C CA . MET A 1 77 ? 18.359 -22.594 3.811 1 74.56 77 MET A CA 1
ATOM 633 C C . MET A 1 77 ? 18.266 -23.953 3.131 1 74.56 77 MET A C 1
ATOM 635 O O . MET A 1 77 ? 19.188 -24.359 2.422 1 74.56 77 MET A O 1
ATOM 639 N N . ARG A 1 78 ? 17.266 -24.688 3.486 1 78.75 78 ARG A N 1
ATOM 640 C CA . ARG A 1 78 ? 17 -25.984 2.881 1 78.75 78 ARG A CA 1
ATOM 641 C C . ARG A 1 78 ? 16.547 -25.828 1.433 1 78.75 78 ARG A C 1
ATOM 643 O O . ARG A 1 78 ? 15.984 -24.797 1.058 1 78.75 78 ARG A O 1
ATOM 650 N N . PRO A 1 79 ? 16.922 -26.859 0.586 1 90 79 PRO A N 1
ATOM 651 C CA . PRO A 1 79 ? 16.391 -26.844 -0.781 1 90 79 PRO A CA 1
ATOM 652 C C . PRO A 1 79 ? 14.867 -26.734 -0.826 1 90 79 PRO A C 1
ATOM 654 O O . PRO A 1 79 ? 14.18 -27.25 0.067 1 90 79 PRO A O 1
ATOM 657 N N . VAL A 1 80 ? 14.398 -26.109 -1.795 1 94.69 80 VAL A N 1
ATOM 658 C CA . VAL A 1 80 ? 12.961 -25.906 -1.957 1 94.69 80 VAL A CA 1
ATOM 659 C C . VAL A 1 80 ? 12.359 -27.062 -2.746 1 94.69 80 VAL A C 1
ATOM 661 O O . VAL A 1 80 ? 12.797 -27.359 -3.859 1 94.69 80 VAL A O 1
ATOM 664 N N . GLU A 1 81 ? 11.422 -27.719 -2.188 1 92.75 81 GLU A N 1
ATOM 665 C CA . GLU A 1 81 ? 10.75 -28.828 -2.871 1 92.75 81 GLU A CA 1
ATOM 666 C C . GLU A 1 81 ? 9.281 -28.484 -3.139 1 92.75 81 GLU A C 1
ATOM 668 O O . GLU A 1 81 ? 8.695 -29 -4.098 1 92.75 81 GLU A O 1
ATOM 673 N N . ARG A 1 82 ? 8.812 -27.672 -2.232 1 94.62 82 ARG A N 1
ATOM 674 C CA . ARG A 1 82 ? 7.43 -27.219 -2.334 1 94.62 82 ARG A CA 1
ATOM 675 C C . ARG A 1 82 ? 7.297 -25.75 -2.002 1 94.62 82 ARG A C 1
ATOM 677 O O . ARG A 1 82 ? 8.164 -25.172 -1.341 1 94.62 82 ARG A O 1
ATOM 684 N N . PRO A 1 83 ? 6.227 -25.109 -2.469 1 94.19 83 PRO A N 1
ATOM 685 C CA . PRO A 1 83 ? 6.039 -23.672 -2.217 1 94.19 83 PRO A CA 1
ATOM 686 C C . PRO A 1 83 ? 6.113 -23.328 -0.732 1 94.19 83 PRO A C 1
ATOM 688 O O . PRO A 1 83 ? 6.617 -22.266 -0.37 1 94.19 83 PRO A O 1
ATOM 691 N N . GLN A 1 84 ? 5.656 -24.25 0.097 1 92.31 84 GLN A N 1
ATOM 692 C CA . GLN A 1 84 ? 5.52 -23.984 1.524 1 92.31 84 GLN A CA 1
ATOM 693 C C . GLN A 1 84 ? 6.867 -24.078 2.234 1 92.31 84 GLN A C 1
ATOM 695 O O . GLN A 1 84 ? 6.98 -23.734 3.412 1 92.31 84 GLN A O 1
ATOM 700 N N . ASP A 1 85 ? 7.855 -24.469 1.569 1 93.25 85 ASP A N 1
ATOM 701 C CA . ASP A 1 85 ? 9.172 -24.594 2.189 1 93.25 85 ASP A CA 1
ATOM 702 C C . ASP A 1 85 ? 9.781 -23.219 2.475 1 93.25 85 ASP A C 1
ATOM 704 O O . ASP A 1 85 ? 10.758 -23.109 3.221 1 93.25 85 ASP A O 1
ATOM 708 N N . ARG A 1 86 ? 9.242 -22.234 1.881 1 91.12 86 ARG A N 1
ATOM 709 C CA . ARG A 1 86 ? 9.656 -20.859 2.125 1 91.12 86 ARG A CA 1
ATOM 710 C C . ARG A 1 86 ? 8.461 -19.984 2.529 1 91.12 86 ARG A C 1
ATOM 712 O O . ARG A 1 86 ? 7.355 -20.172 2.016 1 91.12 86 ARG A O 1
ATOM 719 N N . GLU A 1 87 ? 8.734 -19.156 3.428 1 89.94 87 GLU A N 1
ATOM 720 C CA . GLU A 1 87 ? 7.746 -18.141 3.742 1 89.94 87 GLU A CA 1
ATOM 721 C C . GLU A 1 87 ? 7.641 -17.109 2.621 1 89.94 87 GLU A C 1
ATOM 723 O O . GLU A 1 87 ? 8.578 -16.938 1.845 1 89.94 87 GLU A O 1
ATOM 728 N N . TRP A 1 88 ? 6.516 -16.438 2.613 1 93.75 88 TRP A N 1
ATOM 729 C CA . TRP A 1 88 ? 6.316 -15.445 1.564 1 93.75 88 TRP A CA 1
ATOM 730 C C . TRP A 1 88 ? 7.418 -14.391 1.599 1 93.75 88 TRP A C 1
ATOM 732 O O . TRP A 1 88 ? 7.898 -13.953 0.552 1 93.75 88 TRP A O 1
ATOM 742 N N . THR A 1 89 ? 7.855 -13.953 2.771 1 91.62 89 THR A N 1
ATOM 743 C CA . THR A 1 89 ? 8.906 -12.953 2.91 1 91.62 89 THR A CA 1
ATOM 744 C C . THR A 1 89 ? 10.203 -13.43 2.25 1 91.62 89 THR A C 1
ATOM 746 O O . THR A 1 89 ? 10.93 -12.633 1.661 1 91.62 89 THR A O 1
ATOM 749 N N . GLU A 1 90 ? 10.445 -14.688 2.303 1 91.94 90 GLU A N 1
ATOM 750 C CA . GLU A 1 90 ? 11.641 -15.25 1.684 1 91.94 90 GLU A CA 1
ATOM 751 C C . GLU A 1 90 ? 11.531 -15.25 0.161 1 91.94 90 GLU A C 1
ATOM 753 O O . GLU A 1 90 ? 12.508 -14.992 -0.538 1 91.94 90 GLU A O 1
ATOM 758 N N . TRP A 1 91 ? 10.344 -15.594 -0.291 1 95.75 91 TRP A N 1
ATOM 759 C CA . TRP A 1 91 ? 10.117 -15.523 -1.729 1 95.75 91 TRP A CA 1
ATOM 760 C C . TRP A 1 91 ? 10.305 -14.094 -2.238 1 95.75 91 TRP A C 1
ATOM 762 O O . TRP A 1 91 ? 10.93 -13.875 -3.279 1 95.75 91 TRP A O 1
ATOM 772 N N . VAL A 1 92 ? 9.75 -13.148 -1.511 1 96 92 VAL A N 1
ATOM 773 C CA . VAL A 1 92 ? 9.891 -11.75 -1.896 1 96 92 VAL A CA 1
ATOM 774 C C . VAL A 1 92 ? 11.367 -11.367 -1.938 1 96 92 VAL A C 1
ATOM 776 O O . VAL A 1 92 ? 11.82 -10.711 -2.879 1 96 92 VAL A O 1
ATOM 779 N N . TYR A 1 93 ? 12.055 -11.75 -0.955 1 92.94 93 TYR A N 1
ATOM 780 C CA . TYR A 1 93 ? 13.484 -11.461 -0.915 1 92.94 93 TYR A CA 1
ATOM 781 C C . TYR A 1 93 ? 14.195 -12.039 -2.139 1 92.94 93 TYR A C 1
ATOM 783 O O . TYR A 1 93 ? 14.977 -11.352 -2.789 1 92.94 93 TYR A O 1
ATOM 791 N N . LEU A 1 94 ? 13.945 -13.234 -2.445 1 95.06 94 LEU A N 1
ATOM 792 C CA . LEU A 1 94 ? 14.555 -13.891 -3.598 1 95.06 94 LEU A CA 1
ATOM 793 C C . LEU A 1 94 ? 14.219 -13.148 -4.887 1 95.06 94 LEU A C 1
ATOM 795 O O . LEU A 1 94 ? 15.117 -12.82 -5.668 1 95.06 94 LEU A O 1
ATOM 799 N N . LEU A 1 95 ? 12.938 -12.883 -5.074 1 97.19 95 LEU A N 1
ATOM 800 C CA . LEU A 1 95 ? 12.477 -12.242 -6.301 1 97.19 95 LEU A CA 1
ATOM 801 C C . LEU A 1 95 ? 13.047 -10.836 -6.43 1 97.19 95 LEU A C 1
ATOM 803 O O . LEU A 1 95 ? 13.422 -10.414 -7.523 1 97.19 95 LEU A O 1
ATOM 807 N N . LYS A 1 96 ? 13.102 -10.125 -5.363 1 95.31 96 LYS A N 1
ATOM 808 C CA . LYS A 1 96 ? 13.695 -8.789 -5.371 1 95.31 96 LYS A CA 1
ATOM 809 C C . LYS A 1 96 ? 15.172 -8.852 -5.758 1 95.31 96 LYS A C 1
ATOM 811 O O . LYS A 1 96 ? 15.648 -8.023 -6.535 1 95.31 96 LYS A O 1
ATOM 816 N N . ARG A 1 97 ? 15.922 -9.781 -5.23 1 94.69 97 ARG A N 1
ATOM 817 C CA . ARG A 1 97 ? 17.344 -9.938 -5.543 1 94.69 97 ARG A CA 1
ATOM 818 C C . ARG A 1 97 ? 17.531 -10.297 -7.008 1 94.69 97 ARG A C 1
ATOM 820 O O . ARG A 1 97 ? 18.422 -9.75 -7.672 1 94.69 97 ARG A O 1
ATOM 827 N N . LEU A 1 98 ? 16.719 -11.227 -7.469 1 96.25 98 LEU A N 1
ATOM 828 C CA . LEU A 1 98 ? 16.781 -11.578 -8.883 1 96.25 98 LEU A CA 1
ATOM 829 C C . LEU A 1 98 ? 16.562 -10.344 -9.758 1 96.25 98 LEU A C 1
ATOM 831 O O . LEU A 1 98 ? 17.266 -10.156 -10.758 1 96.25 98 LEU A O 1
ATOM 835 N N . ALA A 1 99 ? 15.602 -9.547 -9.367 1 95.44 99 ALA A N 1
ATOM 836 C CA . ALA A 1 99 ? 15.297 -8.344 -10.141 1 95.44 99 ALA A CA 1
ATOM 837 C C . ALA A 1 99 ? 16.438 -7.332 -10.055 1 95.44 99 ALA A C 1
ATOM 839 O O . ALA A 1 99 ? 16.844 -6.762 -11.07 1 95.44 99 ALA A O 1
ATOM 840 N N . THR A 1 100 ? 16.938 -7.082 -8.883 1 92.81 100 THR A N 1
ATOM 841 C CA . THR A 1 100 ? 17.984 -6.09 -8.648 1 92.81 100 THR A CA 1
ATOM 842 C C . THR A 1 100 ? 19.266 -6.484 -9.367 1 92.81 100 THR A C 1
ATOM 844 O O . THR A 1 100 ? 20 -5.621 -9.859 1 92.81 100 THR A O 1
ATOM 847 N N . LYS A 1 101 ? 19.531 -7.738 -9.547 1 93.56 101 LYS A N 1
ATOM 848 C CA . LYS A 1 101 ? 20.734 -8.25 -10.219 1 93.56 101 LYS A CA 1
ATOM 849 C C . LYS A 1 101 ? 20.484 -8.445 -11.711 1 93.56 101 LYS A C 1
ATOM 851 O O . LYS A 1 101 ? 21.297 -9.062 -12.398 1 93.56 101 LYS A O 1
ATOM 856 N N . ARG A 1 102 ? 19.266 -8.039 -12.164 1 93.44 102 ARG A N 1
ATOM 857 C CA . ARG A 1 102 ? 18.891 -8.039 -13.578 1 93.44 102 ARG A CA 1
ATOM 858 C C . ARG A 1 102 ? 18.875 -9.453 -14.133 1 93.44 102 ARG A C 1
ATOM 860 O O . ARG A 1 102 ? 19.359 -9.695 -15.242 1 93.44 102 ARG A O 1
ATOM 867 N N . ARG A 1 103 ? 18.328 -10.367 -13.336 1 94.62 103 ARG A N 1
ATOM 868 C CA . ARG A 1 103 ? 18.234 -11.766 -13.758 1 94.62 103 ARG A CA 1
ATOM 869 C C . ARG A 1 103 ? 16.844 -12.062 -14.328 1 94.62 103 ARG A C 1
ATOM 871 O O . ARG A 1 103 ? 16.641 -13.102 -14.961 1 94.62 103 ARG A O 1
ATOM 878 N N . ILE A 1 104 ? 15.93 -11.18 -14.125 1 96.62 104 ILE A N 1
ATOM 879 C CA . ILE A 1 104 ? 14.57 -11.383 -14.594 1 96.62 104 ILE A CA 1
ATOM 880 C C . ILE A 1 104 ? 14.352 -10.609 -15.891 1 96.62 104 ILE A C 1
ATOM 882 O O . ILE A 1 104 ? 14.32 -9.375 -15.891 1 96.62 104 ILE A O 1
ATOM 886 N N . PRO A 1 105 ? 14.203 -11.266 -16.984 1 96.06 105 PRO A N 1
ATOM 887 C CA . PRO A 1 105 ? 13.852 -10.555 -18.203 1 96.06 105 PRO A CA 1
ATOM 888 C C . PRO A 1 105 ? 12.508 -9.828 -18.109 1 96.06 105 PRO A C 1
ATOM 890 O O . PRO A 1 105 ? 11.547 -10.383 -17.578 1 96.06 105 PRO A O 1
ATOM 893 N N . ALA A 1 106 ? 12.438 -8.688 -18.656 1 94.81 106 ALA A N 1
ATOM 894 C CA . ALA A 1 106 ? 11.227 -7.871 -18.594 1 94.81 106 ALA A CA 1
ATOM 895 C C . ALA A 1 106 ? 10.047 -8.578 -19.25 1 94.81 106 ALA A C 1
ATOM 897 O O . ALA A 1 106 ? 8.906 -8.438 -18.812 1 94.81 106 ALA A O 1
ATOM 898 N N . ARG A 1 107 ? 10.234 -9.391 -20.25 1 95 107 ARG A N 1
ATOM 899 C CA . ARG A 1 107 ? 9.188 -9.984 -21.062 1 95 107 ARG A CA 1
ATOM 900 C C . ARG A 1 107 ? 8.375 -10.992 -20.25 1 95 107 ARG A C 1
ATOM 902 O O . ARG A 1 107 ? 7.25 -11.344 -20.625 1 95 107 ARG A O 1
ATOM 909 N N . VAL A 1 108 ? 8.961 -11.469 -19.172 1 96 108 VAL A N 1
ATOM 910 C CA . VAL A 1 108 ? 8.258 -12.5 -18.422 1 96 108 VAL A CA 1
ATOM 911 C C . VAL A 1 108 ? 7.297 -11.859 -17.422 1 96 108 VAL A C 1
ATOM 913 O O . VAL A 1 108 ? 6.492 -12.547 -16.797 1 96 108 VAL A O 1
ATOM 916 N N . LEU A 1 109 ? 7.348 -10.555 -17.25 1 96.06 109 LEU A N 1
ATOM 917 C CA . LEU A 1 109 ? 6.473 -9.805 -16.359 1 96.06 109 LEU A CA 1
ATOM 918 C C . LEU A 1 109 ? 5.371 -9.102 -17.156 1 96.06 109 LEU A C 1
ATOM 920 O O . LEU A 1 109 ? 5.555 -8.758 -18.328 1 96.06 109 LEU A O 1
ATOM 924 N N . TYR A 1 110 ? 4.301 -8.93 -16.484 1 94.12 110 TYR A N 1
ATOM 925 C CA . TYR A 1 110 ? 3.191 -8.188 -17.094 1 94.12 110 TYR A CA 1
ATOM 926 C C . TYR A 1 110 ? 3.646 -6.812 -17.562 1 94.12 110 TYR A C 1
ATOM 928 O O . TYR A 1 110 ? 4.246 -6.051 -16.812 1 94.12 110 TYR A O 1
ATOM 936 N N . ASN A 1 111 ? 3.541 -6.512 -18.844 1 90.88 111 ASN A N 1
ATOM 937 C CA . ASN A 1 111 ? 3.881 -5.254 -19.5 1 90.88 111 ASN A CA 1
ATOM 938 C C . ASN A 1 111 ? 5.367 -4.934 -19.375 1 90.88 111 ASN A C 1
ATOM 940 O O . ASN A 1 111 ? 5.785 -3.795 -19.594 1 90.88 111 ASN A O 1
ATOM 944 N N . GLY A 1 112 ? 6.113 -5.902 -18.891 1 92 112 GLY A N 1
ATOM 945 C CA . GLY A 1 112 ? 7.555 -5.742 -18.797 1 92 112 GLY A CA 1
ATOM 946 C C . GLY A 1 112 ? 7.969 -4.746 -17.719 1 92 112 GLY A C 1
ATOM 947 O O . GLY A 1 112 ? 9.031 -4.125 -17.828 1 92 112 GLY A O 1
ATOM 948 N N . GLN A 1 113 ? 7.18 -4.539 -16.688 1 89.19 113 GLN A N 1
ATOM 949 C CA . GLN A 1 113 ? 7.387 -3.471 -15.711 1 89.19 113 GLN A CA 1
ATOM 950 C C . GLN A 1 113 ? 8.266 -3.941 -14.555 1 89.19 113 GLN A C 1
ATOM 952 O O . GLN A 1 113 ? 7.781 -4.129 -13.438 1 89.19 113 GLN A O 1
ATOM 957 N N . ILE A 1 114 ? 9.516 -3.957 -14.719 1 89 114 ILE A N 1
ATOM 958 C CA . ILE A 1 114 ? 10.461 -4.457 -13.727 1 89 114 ILE A CA 1
ATOM 959 C C . ILE A 1 114 ? 10.5 -3.504 -12.531 1 89 114 ILE A C 1
ATOM 961 O O . ILE A 1 114 ? 10.617 -3.943 -11.383 1 89 114 ILE A O 1
ATOM 965 N N . LYS A 1 115 ? 10.492 -2.18 -12.805 1 84.25 115 LYS A N 1
ATOM 966 C CA . LYS A 1 115 ? 10.547 -1.201 -11.719 1 84.25 115 LYS A CA 1
ATOM 967 C C . LYS A 1 115 ? 9.352 -1.342 -10.789 1 84.25 115 LYS A C 1
ATOM 969 O O . LYS A 1 115 ? 9.5 -1.28 -9.562 1 84.25 115 LYS A O 1
ATOM 974 N N . GLN A 1 116 ? 8.242 -1.571 -11.414 1 89.06 116 GLN A N 1
ATOM 975 C CA . GLN A 1 116 ? 7.031 -1.732 -10.609 1 89.06 116 GLN A CA 1
ATOM 976 C C . GLN A 1 116 ? 7.051 -3.053 -9.844 1 89.06 116 GLN A C 1
ATOM 978 O O . GLN A 1 116 ? 6.461 -3.164 -8.766 1 89.06 116 GLN A O 1
ATOM 983 N N . PHE A 1 117 ? 7.719 -3.984 -10.461 1 94.31 117 PHE A N 1
ATOM 984 C CA . PHE A 1 117 ? 7.758 -5.328 -9.898 1 94.31 117 PHE A CA 1
ATOM 985 C C . PHE A 1 117 ? 8.258 -5.301 -8.461 1 94.31 117 PHE A C 1
ATOM 987 O O . PHE A 1 117 ? 7.621 -5.863 -7.566 1 94.31 117 PHE A O 1
ATOM 994 N N . VAL A 1 118 ? 9.336 -4.613 -8.203 1 91.31 118 VAL A N 1
ATOM 995 C CA . VAL A 1 118 ? 9.945 -4.543 -6.875 1 91.31 118 VAL A CA 1
ATOM 996 C C . VAL A 1 118 ? 9 -3.838 -5.906 1 91.31 118 VAL A C 1
ATOM 998 O O . VAL A 1 118 ? 8.766 -4.312 -4.793 1 91.31 118 VAL A O 1
ATOM 1001 N N . THR A 1 119 ? 8.445 -2.746 -6.355 1 86.81 119 THR A N 1
ATOM 1002 C CA . THR A 1 119 ? 7.512 -1.992 -5.523 1 86.81 119 THR A CA 1
ATOM 1003 C C . THR A 1 119 ? 6.293 -2.84 -5.172 1 86.81 119 THR A C 1
ATOM 1005 O O . THR A 1 119 ? 5.848 -2.852 -4.023 1 86.81 119 THR A O 1
ATOM 1008 N N . ILE A 1 120 ? 5.785 -3.557 -6.133 1 91.5 120 ILE A N 1
ATOM 1009 C CA . ILE A 1 120 ? 4.613 -4.406 -5.953 1 91.5 120 ILE A CA 1
ATOM 1010 C C . ILE A 1 120 ? 4.918 -5.496 -4.93 1 91.5 120 ILE A C 1
ATOM 1012 O O . ILE A 1 120 ? 4.109 -5.766 -4.039 1 91.5 120 ILE A O 1
ATOM 1016 N N . LEU A 1 121 ? 6.066 -6.105 -5.008 1 93.62 121 LEU A N 1
ATOM 1017 C CA . LEU A 1 121 ? 6.477 -7.141 -4.062 1 93.62 121 LEU A CA 1
ATOM 1018 C C . LEU A 1 121 ? 6.559 -6.574 -2.646 1 93.62 121 LEU A C 1
ATOM 1020 O O . LEU A 1 121 ? 6.059 -7.188 -1.701 1 93.62 121 LEU A O 1
ATOM 1024 N N . GLU A 1 122 ? 7.113 -5.43 -2.512 1 87.44 122 GLU A N 1
ATOM 1025 C CA . GLU A 1 122 ? 7.277 -4.809 -1.201 1 87.44 122 GLU A CA 1
ATOM 1026 C C . GLU A 1 122 ? 5.93 -4.469 -0.575 1 87.44 122 GLU A C 1
ATOM 1028 O O . GLU A 1 122 ? 5.754 -4.59 0.639 1 87.44 122 GLU A O 1
ATOM 1033 N N . ASN A 1 123 ? 5.031 -4.062 -1.428 1 84.81 123 ASN A N 1
ATOM 1034 C CA . ASN A 1 123 ? 3.701 -3.701 -0.948 1 84.81 123 ASN A CA 1
ATOM 1035 C C . ASN A 1 123 ? 2.936 -4.918 -0.442 1 84.81 123 ASN A C 1
ATOM 1037 O O . ASN A 1 123 ? 1.957 -4.781 0.294 1 84.81 123 ASN A O 1
ATOM 1041 N N . SER A 1 124 ? 3.328 -6.039 -0.91 1 90.94 124 SER A N 1
ATOM 1042 C CA . SER A 1 124 ? 2.611 -7.254 -0.532 1 90.94 124 SER A CA 1
ATOM 1043 C C . SER A 1 124 ? 3.082 -7.773 0.822 1 90.94 124 SER A C 1
ATOM 1045 O O . SER A 1 124 ? 2.494 -8.703 1.373 1 90.94 124 SER A O 1
ATOM 1047 N N . LEU A 1 125 ? 4.219 -7.273 1.261 1 83 125 LEU A N 1
ATOM 1048 C CA . LEU A 1 125 ? 4.734 -7.699 2.557 1 83 125 LEU A CA 1
ATOM 1049 C C . LEU A 1 125 ? 3.918 -7.094 3.693 1 83 125 LEU A C 1
ATOM 1051 O O . LEU A 1 125 ? 3.492 -5.941 3.611 1 83 125 LEU A O 1
ATOM 1055 N N . GLU A 1 126 ? 3.117 -8.164 4.328 1 60.78 126 GLU A N 1
ATOM 1056 C CA . GLU A 1 126 ? 2.359 -7.738 5.5 1 60.78 126 GLU A CA 1
ATOM 1057 C C . GLU A 1 126 ? 3.162 -6.754 6.344 1 60.78 126 GLU A C 1
ATOM 1059 O O . GLU A 1 126 ? 4.391 -6.852 6.422 1 60.78 126 GLU A O 1
ATOM 1064 N N . MET A 1 127 ? 2.668 -5.684 6.551 1 50.81 127 MET A N 1
ATOM 1065 C CA . MET A 1 127 ? 3.309 -5.059 7.703 1 50.81 127 MET A CA 1
ATOM 1066 C C . MET A 1 127 ? 3.582 -6.09 8.797 1 50.81 127 MET A C 1
ATOM 1068 O O . MET A 1 127 ? 2.648 -6.625 9.398 1 50.81 127 MET A O 1
ATOM 1072 N N . ARG A 1 128 ? 4.246 -7.184 8.477 1 43.34 128 ARG A N 1
ATOM 1073 C CA . ARG A 1 128 ? 4.602 -8.406 9.195 1 43.34 128 ARG A CA 1
ATOM 1074 C C . ARG A 1 128 ? 4.336 -8.266 10.688 1 43.34 128 ARG A C 1
ATOM 1076 O O . ARG A 1 128 ? 4.254 -9.266 11.406 1 43.34 128 ARG A O 1
ATOM 1083 N N . HIS A 1 129 ? 4.762 -7.277 11.203 1 41.03 129 HIS A N 1
ATOM 1084 C CA . HIS A 1 129 ? 4.773 -7.492 12.641 1 41.03 129 HIS A CA 1
ATOM 1085 C C . HIS A 1 129 ? 3.41 -7.961 13.141 1 41.03 129 HIS A C 1
ATOM 1087 O O . HIS A 1 129 ? 3.252 -8.281 14.32 1 41.03 129 HIS A O 1
ATOM 1093 N N . ALA A 1 130 ? 2.396 -7.91 12.242 1 38.06 130 ALA A N 1
ATOM 1094 C CA . ALA A 1 130 ? 1.151 -8.242 12.922 1 38.06 130 ALA A CA 1
ATOM 1095 C C . ALA A 1 130 ? 0.985 -9.75 13.055 1 38.06 130 ALA A C 1
ATOM 1097 O O . ALA A 1 130 ? 0.18 -10.227 13.859 1 38.06 130 ALA A O 1
ATOM 1098 N N . ALA A 1 131 ? 1.332 -10.609 12.062 1 38.19 131 ALA A N 1
ATOM 1099 C CA . ALA A 1 131 ? 0.945 -12.016 12.164 1 38.19 131 ALA A CA 1
ATOM 1100 C C . ALA A 1 131 ? 1.632 -12.688 13.344 1 38.19 131 ALA A C 1
ATOM 1102 O O . ALA A 1 131 ? 1.172 -13.727 13.828 1 38.19 131 ALA A O 1
ATOM 1103 N N . LYS A 1 132 ? 2.881 -12.586 13.367 1 41.19 132 LYS A N 1
ATOM 1104 C CA . LYS A 1 132 ? 3.432 -13.578 14.289 1 41.19 132 LYS A CA 1
ATOM 1105 C C . LYS A 1 132 ? 2.877 -13.383 15.703 1 41.19 132 LYS A C 1
ATOM 1107 O O . LYS A 1 132 ? 2.998 -14.266 16.547 1 41.19 132 LYS A O 1
ATOM 1112 N N . HIS A 1 133 ? 2.953 -12.203 16.375 1 40.88 133 HIS A N 1
ATOM 1113 C CA . HIS A 1 133 ? 2.764 -12.227 17.812 1 40.88 133 HIS A CA 1
ATOM 1114 C C . HIS A 1 133 ? 1.286 -12.133 18.172 1 40.88 133 HIS A C 1
ATOM 1116 O O . HIS A 1 133 ? 0.518 -11.453 17.5 1 40.88 133 HIS A O 1
ATOM 1122 N N . GLN A 1 134 ? 0.797 -13.109 19 1 42.78 134 GLN A N 1
ATOM 1123 C CA . GLN A 1 134 ? -0.426 -13.188 19.781 1 42.78 134 GLN A CA 1
ATOM 1124 C C . GLN A 1 134 ? -0.967 -11.789 20.094 1 42.78 134 GLN A C 1
ATOM 1126 O O . GLN A 1 134 ? -2.18 -11.602 20.219 1 42.78 134 GLN A O 1
ATOM 1131 N N . SER A 1 135 ? -0.205 -10.953 20.766 1 47.56 135 SER A N 1
ATOM 1132 C CA . SER A 1 135 ? -0.714 -9.688 21.281 1 47.56 135 SER A CA 1
ATOM 1133 C C . SER A 1 135 ? -0.826 -8.633 20.188 1 47.56 135 SER A C 1
ATOM 1135 O O . SER A 1 135 ? -0.649 -7.441 20.453 1 47.56 135 SER A O 1
ATOM 1137 N N . ARG A 1 136 ? -0.965 -9.031 19 1 57.06 136 ARG A N 1
ATOM 1138 C CA . ARG A 1 136 ? -0.925 -8.062 17.906 1 57.06 136 ARG A CA 1
ATO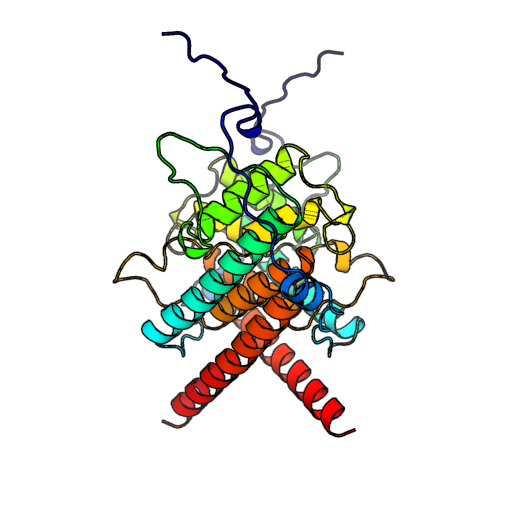M 1139 C C . ARG A 1 136 ? -2.248 -7.309 17.797 1 57.06 136 ARG A C 1
ATOM 1141 O O . ARG A 1 136 ? -3.318 -7.918 17.859 1 57.06 136 ARG A O 1
ATOM 1148 N N . PRO A 1 137 ? -2.158 -6.113 17.766 1 66.69 137 PRO A N 1
ATOM 1149 C CA . PRO A 1 137 ? -3.385 -5.336 17.578 1 66.69 137 PRO A CA 1
ATOM 1150 C C . PRO A 1 137 ? -4.078 -5.629 16.25 1 66.69 137 PRO A C 1
ATOM 1152 O O . PRO A 1 137 ? -3.42 -5.98 15.273 1 66.69 137 PRO A O 1
ATOM 1155 N N . LEU A 1 138 ? -5.336 -5.809 16.328 1 75.06 138 LEU A N 1
ATOM 1156 C CA . LEU A 1 138 ? -6.172 -6.008 15.156 1 75.06 138 LEU A CA 1
ATOM 1157 C C . LEU A 1 138 ? -5.871 -4.957 14.086 1 75.06 138 LEU A C 1
ATOM 1159 O O . LEU A 1 138 ? -5.727 -3.773 14.406 1 75.06 138 LEU A O 1
ATOM 1163 N N . LYS A 1 139 ? -5.637 -5.43 12.922 1 83.56 139 LYS A N 1
ATOM 1164 C CA . LYS A 1 139 ? -5.52 -4.52 11.789 1 83.56 139 LYS A CA 1
ATOM 1165 C C . LYS A 1 139 ? -6.883 -3.975 11.375 1 83.56 139 LYS A C 1
ATOM 1167 O O . LYS A 1 139 ? -7.902 -4.656 11.523 1 83.56 139 LYS A O 1
ATOM 1172 N N . ASP A 1 140 ? -6.879 -2.855 10.938 1 89.5 140 ASP A N 1
ATOM 1173 C CA . ASP A 1 140 ? -8.125 -2.312 10.414 1 89.5 140 ASP A CA 1
ATOM 1174 C C . ASP A 1 140 ? -8.578 -3.072 9.172 1 89.5 140 ASP A C 1
ATOM 1176 O O . ASP A 1 140 ? -7.758 -3.635 8.445 1 89.5 140 ASP A O 1
ATOM 1180 N N . ASP A 1 141 ? -9.844 -3.146 8.93 1 92.56 141 ASP A N 1
ATOM 1181 C CA . ASP A 1 141 ? -10.461 -3.895 7.84 1 92.56 141 ASP A CA 1
ATOM 1182 C C . ASP A 1 141 ? -9.867 -3.494 6.496 1 92.56 141 ASP A C 1
ATOM 1184 O O . ASP A 1 141 ? -9.633 -4.344 5.633 1 92.56 141 ASP A O 1
ATOM 1188 N N . ARG A 1 142 ? -9.578 -2.262 6.379 1 91.69 142 ARG A N 1
ATOM 1189 C CA . ARG A 1 142 ? -9.094 -1.738 5.105 1 91.69 142 ARG A CA 1
ATOM 1190 C C . ARG A 1 142 ? -7.668 -2.201 4.828 1 91.69 142 ARG A C 1
ATOM 1192 O O . ARG A 1 142 ? -7.289 -2.424 3.676 1 91.69 142 ARG A O 1
ATOM 1199 N N . ASN A 1 143 ? -6.961 -2.334 5.871 1 89.19 143 ASN A N 1
ATOM 1200 C CA . ASN A 1 143 ? -5.605 -2.857 5.73 1 89.19 143 ASN A CA 1
ATOM 1201 C C . ASN A 1 143 ? -5.609 -4.305 5.246 1 89.19 143 ASN A C 1
ATOM 1203 O O . ASN A 1 143 ? -4.777 -4.691 4.422 1 89.19 143 ASN A O 1
ATOM 1207 N N . ILE A 1 144 ? -6.488 -5.074 5.766 1 92.12 144 ILE A N 1
ATOM 1208 C CA . ILE A 1 144 ? -6.621 -6.465 5.352 1 92.12 144 ILE A CA 1
ATOM 1209 C C . ILE A 1 144 ? -6.961 -6.531 3.863 1 92.12 144 ILE A C 1
ATOM 1211 O O . ILE A 1 144 ? -6.352 -7.297 3.113 1 92.12 144 ILE A O 1
ATOM 1215 N N . LEU A 1 145 ? -7.91 -5.746 3.463 1 93.94 145 LEU A N 1
ATOM 1216 C CA . LEU A 1 145 ? -8.32 -5.711 2.062 1 93.94 145 LEU A CA 1
ATOM 1217 C C . LEU A 1 145 ? -7.172 -5.246 1.173 1 93.94 145 LEU A C 1
ATOM 1219 O O . LEU A 1 145 ? -7.004 -5.742 0.057 1 93.94 145 LEU A O 1
ATOM 1223 N N . GLN A 1 146 ? -6.414 -4.328 1.62 1 91.19 146 GLN A N 1
ATOM 1224 C CA . GLN A 1 146 ? -5.25 -3.836 0.891 1 91.19 146 GLN A CA 1
ATOM 1225 C C . GLN A 1 146 ? -4.234 -4.949 0.659 1 91.19 146 GLN A C 1
ATOM 1227 O O . GLN A 1 146 ? -3.627 -5.031 -0.412 1 91.19 146 GLN A O 1
ATOM 1232 N N . LEU A 1 147 ? -4.035 -5.734 1.688 1 91.69 147 LEU A N 1
ATOM 1233 C CA . LEU A 1 147 ? -3.07 -6.824 1.569 1 91.69 147 LEU A CA 1
ATOM 1234 C C . LEU A 1 147 ? -3.516 -7.832 0.515 1 91.69 147 LEU A C 1
ATOM 1236 O O . LEU A 1 147 ? -2.695 -8.336 -0.256 1 91.69 147 LEU A O 1
ATOM 1240 N N . ILE A 1 148 ? -4.785 -8.117 0.486 1 95.44 148 ILE A N 1
ATOM 1241 C CA . ILE A 1 148 ? -5.312 -9 -0.552 1 95.44 148 ILE A CA 1
ATOM 1242 C C . ILE A 1 148 ? -5.105 -8.359 -1.924 1 95.44 148 ILE A C 1
ATOM 1244 O O . ILE A 1 148 ? -4.648 -9.023 -2.859 1 95.44 148 ILE A O 1
ATOM 1248 N N . SER A 1 149 ? -5.449 -7.109 -2.008 1 93.81 149 SER A N 1
ATOM 1249 C CA . SER A 1 149 ? -5.289 -6.383 -3.264 1 93.81 149 SER A CA 1
ATOM 1250 C C . SER A 1 149 ? -3.832 -6.379 -3.715 1 93.81 149 SER A C 1
ATOM 1252 O O . SER A 1 149 ? -3.545 -6.52 -4.906 1 93.81 149 SER A O 1
ATOM 1254 N N . ALA A 1 150 ? -2.947 -6.164 -2.805 1 92.94 150 ALA A N 1
ATOM 1255 C CA . ALA A 1 150 ? -1.524 -6.238 -3.127 1 92.94 150 ALA A CA 1
ATOM 1256 C C . ALA A 1 150 ? -1.158 -7.609 -3.682 1 92.94 150 ALA A C 1
ATOM 1258 O O . ALA A 1 150 ? -0.349 -7.715 -4.605 1 92.94 150 ALA A O 1
ATOM 1259 N N . GLY A 1 151 ? -1.712 -8.625 -3.086 1 95.62 151 GLY A N 1
ATOM 1260 C CA . GLY A 1 151 ? -1.502 -9.969 -3.607 1 95.62 151 GLY A CA 1
ATOM 1261 C C . GLY A 1 151 ? -1.98 -10.133 -5.039 1 95.62 151 GLY A C 1
ATOM 1262 O O . GLY A 1 151 ? -1.324 -10.797 -5.844 1 95.62 151 GLY A O 1
ATOM 1263 N N . ILE A 1 152 ? -3.094 -9.547 -5.34 1 96.5 152 ILE A N 1
ATOM 1264 C CA . ILE A 1 152 ? -3.627 -9.594 -6.699 1 96.5 152 ILE A CA 1
ATOM 1265 C C . ILE A 1 152 ? -2.648 -8.922 -7.66 1 96.5 152 ILE A C 1
ATOM 1267 O O . ILE A 1 152 ? -2.408 -9.43 -8.758 1 96.5 152 ILE A O 1
ATOM 1271 N N . GLN A 1 153 ? -2.094 -7.828 -7.281 1 94.31 153 GLN A N 1
ATOM 1272 C CA . GLN A 1 153 ? -1.129 -7.125 -8.117 1 94.31 153 GLN A CA 1
ATOM 1273 C C . GLN A 1 153 ? 0.121 -7.969 -8.352 1 94.31 153 GLN A C 1
ATOM 1275 O O . GLN A 1 153 ? 0.703 -7.941 -9.438 1 94.31 15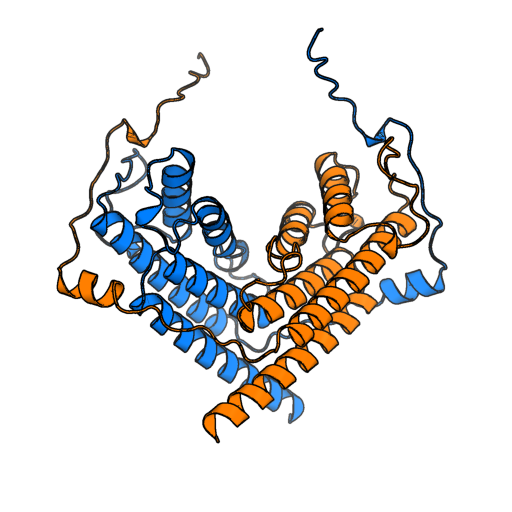3 GLN A O 1
ATOM 1280 N N . VAL A 1 154 ? 0.536 -8.68 -7.297 1 96.19 154 VAL A N 1
ATOM 1281 C CA . VAL A 1 154 ? 1.668 -9.586 -7.461 1 96.19 154 VAL A CA 1
ATOM 1282 C C . VAL A 1 154 ? 1.327 -10.664 -8.492 1 96.19 154 VAL A C 1
ATOM 1284 O O . VAL A 1 154 ? 2.105 -10.914 -9.414 1 96.19 154 VAL A O 1
ATOM 1287 N N . ALA A 1 155 ? 0.162 -11.289 -8.312 1 97.31 155 ALA A N 1
ATOM 1288 C CA . ALA A 1 155 ? -0.265 -12.312 -9.258 1 97.31 155 ALA A CA 1
ATOM 1289 C C . ALA A 1 155 ? -0.343 -11.75 -10.68 1 97.31 155 ALA A C 1
ATOM 1291 O O . ALA A 1 155 ? 0.022 -12.43 -11.641 1 97.31 155 ALA A O 1
ATOM 1292 N N . LYS A 1 156 ? -0.769 -10.531 -10.812 1 96.25 156 LYS A N 1
ATOM 1293 C CA . LYS A 1 156 ? -0.893 -9.883 -12.109 1 96.25 156 LYS A CA 1
ATOM 1294 C C . LYS A 1 156 ? 0.475 -9.68 -12.758 1 96.25 156 LYS A C 1
ATOM 1296 O O . LYS A 1 156 ? 0.683 -10.047 -13.914 1 96.25 156 LYS A O 1
ATOM 1301 N N . ILE A 1 157 ? 1.368 -9.109 -12.031 1 95.81 157 ILE A N 1
ATOM 1302 C CA . ILE A 1 157 ? 2.666 -8.789 -12.617 1 95.81 157 ILE A CA 1
ATOM 1303 C C . ILE A 1 157 ? 3.402 -10.078 -12.969 1 95.81 157 ILE A C 1
ATOM 1305 O O . ILE A 1 157 ? 4.219 -10.102 -13.898 1 95.81 157 ILE A O 1
ATOM 1309 N N . LEU A 1 158 ? 3.107 -11.195 -12.266 1 96.88 158 LEU A N 1
ATOM 1310 C CA . LEU A 1 158 ? 3.707 -12.492 -12.555 1 96.88 158 LEU A CA 1
ATOM 1311 C C . LEU A 1 158 ? 2.902 -13.234 -13.617 1 96.88 158 LEU A C 1
ATOM 1313 O O . LEU A 1 158 ? 3.199 -14.391 -13.93 1 96.88 158 LEU A O 1
ATOM 1317 N N . LYS A 1 159 ? 1.842 -12.664 -14.07 1 95.81 159 LYS A N 1
ATOM 1318 C CA . LYS A 1 159 ? 0.984 -13.195 -15.125 1 95.81 159 LYS A CA 1
ATOM 1319 C C . LYS A 1 159 ? 0.353 -14.523 -14.711 1 95.81 159 LYS A C 1
ATOM 1321 O O . LYS A 1 159 ? 0.328 -15.477 -15.484 1 95.81 159 LYS A O 1
ATOM 1326 N N . ASP A 1 160 ? -0.032 -14.594 -13.523 1 96.75 160 ASP A N 1
ATOM 1327 C CA . ASP A 1 160 ? -0.707 -15.781 -13 1 96.75 160 ASP A CA 1
ATOM 1328 C C . ASP A 1 160 ? -2.211 -15.547 -12.875 1 96.75 160 ASP A C 1
ATOM 1330 O O . ASP A 1 160 ? -2.693 -15.141 -11.82 1 96.75 160 ASP A O 1
ATOM 1334 N N . ALA A 1 161 ? -2.924 -15.914 -13.844 1 96.25 161 ALA A N 1
ATOM 1335 C CA . ALA A 1 161 ? -4.359 -15.664 -13.914 1 96.25 161 ALA A CA 1
ATOM 1336 C C . ALA A 1 161 ? -5.105 -16.438 -12.828 1 96.25 161 ALA A C 1
ATOM 1338 O O . ALA A 1 161 ? -6.062 -15.922 -12.242 1 96.25 161 ALA A O 1
ATOM 1339 N N . SER A 1 162 ? -4.668 -17.578 -12.602 1 95.19 162 SER A N 1
ATOM 1340 C CA . SER A 1 162 ? -5.336 -18.422 -11.609 1 95.19 162 SER A CA 1
ATOM 1341 C C . SER A 1 162 ? -5.211 -17.828 -10.211 1 95.19 162 SER A C 1
ATOM 1343 O O . SER A 1 162 ? -6.18 -17.812 -9.445 1 95.19 162 SER A O 1
ATOM 1345 N N . ALA A 1 163 ? -4.086 -17.375 -9.891 1 97 163 ALA A N 1
ATOM 1346 C CA . ALA A 1 163 ? -3.877 -16.734 -8.602 1 97 163 ALA A CA 1
ATOM 1347 C C . ALA A 1 163 ? -4.691 -15.453 -8.484 1 97 163 ALA A C 1
ATOM 1349 O O . ALA A 1 163 ? -5.25 -15.156 -7.426 1 97 163 ALA A O 1
ATOM 1350 N N . MET A 1 164 ? -4.727 -14.648 -9.578 1 97.12 164 MET A N 1
ATOM 1351 C CA . MET A 1 164 ? -5.535 -13.43 -9.57 1 97.12 164 MET A CA 1
ATOM 1352 C C . MET A 1 164 ? -6.992 -13.75 -9.25 1 97.12 164 MET A C 1
ATOM 1354 O O . MET A 1 164 ? -7.609 -13.07 -8.422 1 97.12 164 MET A O 1
ATOM 1358 N N . ASP A 1 165 ? -7.48 -14.82 -9.844 1 96.19 165 ASP A N 1
ATOM 1359 C CA . ASP A 1 165 ? -8.867 -15.219 -9.633 1 96.19 165 ASP A CA 1
ATOM 1360 C C . ASP A 1 165 ? -9.109 -15.625 -8.18 1 96.19 165 ASP A C 1
ATOM 1362 O O . ASP A 1 165 ? -10.102 -15.227 -7.57 1 96.19 165 ASP A O 1
ATOM 1366 N N . TYR A 1 166 ? -8.25 -16.391 -7.727 1 97.12 166 TYR A N 1
ATOM 1367 C CA . TYR A 1 166 ? -8.375 -16.875 -6.355 1 97.12 166 TYR A CA 1
ATOM 1368 C C . TYR A 1 166 ? -8.391 -15.703 -5.375 1 97.12 166 TYR A C 1
ATOM 1370 O O . TYR A 1 166 ? -9.25 -15.641 -4.488 1 97.12 166 TYR A O 1
ATOM 1378 N N . LEU A 1 167 ? -7.48 -14.82 -5.52 1 97.25 167 LEU A N 1
ATOM 1379 C CA . LEU A 1 167 ? -7.344 -13.695 -4.594 1 97.25 167 LEU A CA 1
ATOM 1380 C C . LEU A 1 167 ? -8.492 -12.711 -4.762 1 97.25 167 LEU A C 1
ATOM 1382 O O . LEU A 1 167 ? -8.93 -12.086 -3.791 1 97.25 167 LEU A O 1
ATOM 1386 N N . ASP A 1 168 ? -8.969 -12.578 -5.965 1 96.5 168 ASP A N 1
ATOM 1387 C CA . ASP A 1 168 ? -10.148 -11.75 -6.199 1 96.5 168 ASP A CA 1
ATOM 1388 C C . ASP A 1 168 ? -11.352 -12.281 -5.422 1 96.5 168 ASP A C 1
ATOM 1390 O O . ASP A 1 168 ? -12.094 -11.508 -4.809 1 96.5 168 ASP A O 1
ATOM 1394 N N . ARG A 1 169 ? -11.531 -13.523 -5.5 1 97 169 ARG A N 1
ATOM 1395 C CA . ARG A 1 169 ? -12.625 -14.141 -4.758 1 97 169 ARG A CA 1
ATOM 1396 C C . ARG A 1 169 ? -12.438 -13.961 -3.256 1 97 169 ARG A C 1
ATOM 1398 O O . ARG A 1 169 ? -13.406 -13.711 -2.531 1 97 169 ARG A O 1
ATOM 1405 N N . LEU A 1 170 ? -11.211 -14.141 -2.84 1 97.25 170 LEU A N 1
ATOM 1406 C CA . LEU A 1 170 ? -10.914 -13.938 -1.427 1 97.25 170 LEU A CA 1
ATOM 1407 C C . LEU A 1 170 ? -11.234 -12.508 -1.006 1 97.25 170 LEU A C 1
ATOM 1409 O O . LEU A 1 170 ? -11.773 -12.281 0.078 1 97.25 170 LEU A O 1
ATOM 1413 N N . TYR A 1 171 ? -10.906 -11.516 -1.842 1 96.56 171 TYR A N 1
ATOM 1414 C CA . TYR A 1 171 ? -11.195 -10.109 -1.57 1 96.56 171 TYR A CA 1
ATOM 1415 C C . TYR A 1 171 ? -12.695 -9.891 -1.393 1 96.56 171 TYR A C 1
ATOM 1417 O O . TYR A 1 171 ? -13.133 -9.32 -0.392 1 96.56 171 TYR A O 1
ATOM 1425 N N . VAL A 1 172 ? -13.492 -10.406 -2.33 1 94.88 172 VAL A N 1
ATOM 1426 C CA . VAL A 1 172 ? -14.938 -10.211 -2.34 1 94.88 172 VAL A CA 1
ATOM 1427 C C . VAL A 1 172 ? -15.555 -10.875 -1.11 1 94.88 172 VAL A C 1
ATOM 1429 O O . VAL A 1 172 ? -16.406 -10.281 -0.439 1 94.88 172 VAL A O 1
ATOM 1432 N N . SER A 1 173 ? -15.117 -12.039 -0.862 1 96.81 173 SER A N 1
ATOM 1433 C CA . SER A 1 173 ? -15.648 -12.758 0.288 1 96.81 173 SER A CA 1
ATOM 1434 C C . SER A 1 173 ? -15.305 -12.047 1.594 1 96.81 173 SER A C 1
ATOM 1436 O O . SER A 1 173 ? -16.141 -11.977 2.504 1 96.81 173 SER A O 1
ATOM 1438 N N . THR A 1 174 ? -14.094 -11.555 1.727 1 96.38 174 THR A N 1
ATOM 1439 C CA . THR A 1 174 ? -13.664 -10.844 2.926 1 96.38 174 THR A CA 1
ATOM 1440 C C . THR A 1 174 ? -14.438 -9.539 3.084 1 96.38 174 THR A C 1
ATOM 1442 O O . THR A 1 174 ? -14.867 -9.195 4.188 1 96.38 174 THR A O 1
ATOM 1445 N N . GLU A 1 175 ? -14.578 -8.844 2.002 1 93.81 175 GLU A N 1
ATOM 1446 C CA . GLU A 1 175 ? -15.344 -7.605 2.016 1 93.81 175 GLU A CA 1
ATOM 1447 C C . GLU A 1 175 ? -16.781 -7.848 2.484 1 93.81 175 GLU A C 1
ATOM 1449 O O . GLU A 1 175 ? -17.312 -7.07 3.273 1 93.81 175 GLU A O 1
ATOM 1454 N N . LYS A 1 176 ? -17.391 -8.867 1.981 1 93.44 176 LYS A N 1
ATOM 1455 C CA . LYS A 1 176 ? -18.75 -9.227 2.381 1 93.44 176 LYS A CA 1
ATOM 1456 C C . LYS A 1 176 ? -18.812 -9.523 3.875 1 93.44 176 LYS A C 1
ATOM 1458 O O . LYS A 1 176 ? -19.75 -9.102 4.555 1 93.44 176 LYS A O 1
ATOM 1463 N N . GLN A 1 177 ? -17.875 -10.25 4.336 1 94.69 177 GLN A N 1
ATOM 1464 C CA . GLN A 1 177 ? -17.844 -10.586 5.758 1 94.69 177 GLN A CA 1
ATOM 1465 C C . GLN A 1 177 ? -17.719 -9.328 6.613 1 94.69 177 GLN A C 1
ATOM 1467 O O . GLN A 1 177 ? -18.375 -9.219 7.652 1 94.69 177 GLN A O 1
ATOM 1472 N N . ILE A 1 178 ? -16.922 -8.406 6.203 1 94.31 178 ILE A N 1
ATOM 1473 C CA . ILE A 1 178 ? -16.719 -7.148 6.906 1 94.31 178 ILE A CA 1
ATOM 1474 C C . ILE A 1 178 ? -18.047 -6.367 6.938 1 94.31 178 ILE A C 1
ATOM 1476 O O . ILE A 1 178 ? -18.438 -5.852 7.988 1 94.31 178 ILE A O 1
ATOM 1480 N N . GLN A 1 179 ? -18.703 -6.305 5.816 1 90.19 179 GLN A N 1
ATOM 1481 C CA . GLN A 1 179 ? -19.953 -5.562 5.711 1 90.19 179 GLN A CA 1
ATOM 1482 C C . GLN A 1 179 ? -21.047 -6.191 6.586 1 90.19 179 GLN A C 1
ATOM 1484 O O . GLN A 1 179 ? -21.812 -5.477 7.234 1 90.19 179 GLN A O 1
ATOM 1489 N N . GLU A 1 180 ? -21.109 -7.473 6.598 1 90.81 180 GLU A N 1
ATOM 1490 C CA . GLU A 1 180 ? -22.094 -8.18 7.402 1 90.81 180 GLU A CA 1
ATOM 1491 C C . GLU A 1 180 ? -21.891 -7.91 8.891 1 90.81 180 GLU A C 1
ATOM 1493 O O . GLU A 1 180 ? -22.859 -7.699 9.625 1 90.81 180 GLU A O 1
ATOM 1498 N N . ARG A 1 181 ? -20.672 -7.832 9.297 1 90.44 181 ARG A N 1
ATOM 1499 C CA . ARG A 1 181 ? -20.375 -7.586 10.703 1 90.44 181 ARG A CA 1
ATOM 1500 C C . ARG A 1 181 ? -20.594 -6.121 11.062 1 90.44 181 ARG A C 1
ATOM 1502 O O . ARG A 1 181 ? -21.016 -5.809 12.18 1 90.44 181 ARG A O 1
ATOM 1509 N N . ALA A 1 182 ? -20.266 -5.246 10.188 1 87.19 182 ALA A N 1
ATOM 1510 C CA . ALA A 1 182 ? -20.469 -3.818 10.422 1 87.19 182 ALA A CA 1
ATOM 1511 C C . ALA A 1 182 ? -21.953 -3.5 10.586 1 87.19 182 ALA A C 1
ATOM 1513 O O . ALA A 1 182 ? -22.328 -2.686 11.43 1 87.19 182 ALA A O 1
ATOM 1514 N N . ASN A 1 183 ? -22.75 -4.094 9.773 1 83.81 183 ASN A N 1
ATOM 1515 C CA . ASN A 1 183 ? -24.203 -3.887 9.844 1 83.81 183 ASN A CA 1
ATOM 1516 C C . ASN A 1 183 ? -24.797 -4.484 11.117 1 83.81 183 ASN A C 1
ATOM 1518 O O . ASN A 1 183 ? -25.766 -3.965 11.656 1 83.81 183 ASN A O 1
ATOM 1522 N N . ALA A 1 184 ? -24.266 -5.508 11.523 1 74.38 184 ALA A N 1
ATOM 1523 C CA . ALA A 1 184 ? -24.766 -6.145 12.742 1 74.38 184 ALA A CA 1
ATOM 1524 C C . ALA A 1 184 ? -24.453 -5.297 13.977 1 74.38 184 ALA A C 1
ATOM 1526 O O . ALA A 1 184 ? -25.219 -5.277 14.93 1 74.38 184 ALA A O 1
ATOM 1527 N N . ARG A 1 185 ? -23.375 -4.617 13.969 1 70.5 185 ARG A N 1
ATOM 1528 C CA . ARG A 1 185 ? -23 -3.76 15.086 1 70.5 185 ARG A CA 1
ATOM 1529 C C . ARG A 1 185 ? -23.922 -2.545 15.18 1 70.5 185 ARG A C 1
ATOM 1531 O O . ARG A 1 185 ? -24.203 -2.055 16.281 1 70.5 185 ARG A O 1
ATOM 1538 N N . PHE A 1 186 ? -24.328 -2.008 14.07 1 56.06 186 PHE A N 1
ATOM 1539 C CA . PHE A 1 186 ? -25.25 -0.88 14.086 1 56.06 186 PHE A CA 1
ATOM 1540 C C . PHE A 1 186 ? -26.641 -1.322 14.539 1 56.06 186 PHE A C 1
ATOM 1542 O O . PHE A 1 186 ? -27.391 -0.525 15.102 1 56.06 186 PHE A O 1
ATOM 1549 N N . ARG A 1 187 ? -27 -2.543 14.328 1 51.81 187 ARG A N 1
ATOM 1550 C CA . ARG A 1 187 ? -28.297 -3.049 14.773 1 51.81 187 ARG A CA 1
ATOM 1551 C C . ARG A 1 187 ? -28.25 -3.471 16.234 1 51.81 187 ARG A C 1
ATOM 1553 O O . ARG A 1 187 ? -29.297 -3.645 16.875 1 51.81 187 ARG A O 1
ATOM 1560 N N . SER A 1 188 ? -27.188 -3.838 16.656 1 41.69 188 SER A N 1
ATOM 1561 C CA . SER A 1 188 ? -27.234 -4.203 18.062 1 41.69 188 SER A CA 1
ATOM 1562 C C . SER A 1 188 ? -27.141 -2.969 18.969 1 41.69 188 SER A C 1
ATOM 1564 O O . SER A 1 188 ? -26.453 -2.004 18.609 1 41.69 188 SER A O 1
ATOM 1566 N N . SER B 1 1 ? 40.875 -9.867 10.734 1 23.78 1 SER B N 1
ATOM 1567 C CA . SER B 1 1 ? 39.844 -10.562 10 1 23.78 1 SER B CA 1
ATOM 1568 C C . SER B 1 1 ? 39.188 -9.641 8.977 1 23.78 1 SER B C 1
ATOM 1570 O O . SER B 1 1 ? 38.625 -8.602 9.336 1 23.78 1 SER B O 1
ATOM 1572 N N . GLN B 1 2 ? 39.719 -9.477 7.781 1 28.81 2 GLN B N 1
ATOM 1573 C CA . GLN B 1 2 ? 39.375 -8.523 6.727 1 28.81 2 GLN B CA 1
ATOM 1574 C C . GLN B 1 2 ? 37.906 -8.609 6.367 1 28.81 2 GLN B C 1
ATOM 1576 O O . GLN B 1 2 ? 37.344 -9.703 6.254 1 28.81 2 GLN B O 1
ATOM 1581 N N . ARG B 1 3 ? 36.969 -7.691 6.754 1 35.38 3 ARG B N 1
ATOM 1582 C CA . ARG B 1 3 ? 35.594 -7.629 6.258 1 35.38 3 ARG B CA 1
ATOM 1583 C C . ARG B 1 3 ? 35.531 -7.914 4.762 1 35.38 3 ARG B C 1
ATOM 1585 O O . ARG B 1 3 ? 36.125 -7.176 3.961 1 35.38 3 ARG B O 1
ATOM 1592 N N . ARG B 1 4 ? 35.875 -9.141 4.344 1 38.53 4 ARG B N 1
ATOM 1593 C CA . ARG B 1 4 ? 35.969 -9.469 2.928 1 38.53 4 ARG B CA 1
ATOM 1594 C C . ARG B 1 4 ? 34.781 -8.883 2.154 1 38.53 4 ARG B C 1
ATOM 1596 O O . ARG B 1 4 ? 33.625 -8.977 2.598 1 38.53 4 ARG B O 1
ATOM 1603 N N . PRO B 1 5 ? 34.812 -7.809 1.431 1 44.25 5 PRO B N 1
ATOM 1604 C CA . PRO B 1 5 ? 33.844 -7.125 0.564 1 44.25 5 PRO B CA 1
ATOM 1605 C C . PRO B 1 5 ? 32.969 -8.094 -0.229 1 44.25 5 PRO B C 1
ATOM 1607 O O . PRO B 1 5 ? 33.438 -8.648 -1.238 1 44.25 5 PRO B O 1
ATOM 1610 N N . SER B 1 6 ? 32.594 -9.32 0.017 1 45.25 6 SER B N 1
ATOM 1611 C CA . SER B 1 6 ? 32.188 -10.477 -0.778 1 45.25 6 SER B CA 1
ATOM 1612 C C . SER B 1 6 ? 31.062 -10.117 -1.728 1 45.25 6 SER B C 1
ATOM 1614 O O . SER B 1 6 ? 29.891 -10.07 -1.319 1 45.25 6 SER B O 1
ATOM 1616 N N . ASN B 1 7 ? 31.125 -9.148 -2.52 1 52.16 7 ASN B N 1
ATOM 1617 C CA . ASN B 1 7 ? 30.391 -8.656 -3.676 1 52.16 7 ASN B CA 1
ATOM 1618 C C . ASN B 1 7 ? 29.906 -9.797 -4.562 1 52.16 7 ASN B C 1
ATOM 1620 O O . ASN B 1 7 ? 29.734 -9.625 -5.77 1 52.16 7 ASN B O 1
ATOM 1624 N N . ARG B 1 8 ? 30.125 -11.055 -4.316 1 63.75 8 ARG B N 1
ATOM 1625 C CA . ARG B 1 8 ? 29.766 -12.109 -5.25 1 63.75 8 ARG B CA 1
ATOM 1626 C C . ARG B 1 8 ? 28.25 -12.234 -5.375 1 63.75 8 ARG B C 1
ATOM 1628 O O . ARG B 1 8 ? 27.531 -12.18 -4.375 1 63.75 8 ARG B O 1
ATOM 1635 N N . ASP B 1 9 ? 27.781 -12.117 -6.57 1 78.81 9 ASP B N 1
ATOM 1636 C CA . ASP B 1 9 ? 26.391 -12.406 -6.91 1 78.81 9 ASP B CA 1
ATOM 1637 C C . ASP B 1 9 ? 25.953 -13.742 -6.324 1 78.81 9 ASP B C 1
ATOM 1639 O O . ASP B 1 9 ? 26.562 -14.781 -6.59 1 78.81 9 ASP B O 1
ATOM 1643 N N . GLU B 1 10 ? 25.156 -13.734 -5.273 1 82.19 10 GLU B N 1
ATOM 1644 C CA . GLU B 1 10 ? 24.656 -14.922 -4.582 1 82.19 10 GLU B CA 1
ATOM 1645 C C . GLU B 1 10 ? 24.172 -15.969 -5.57 1 82.19 10 GLU B C 1
ATOM 1647 O O . GLU B 1 10 ? 24.062 -17.156 -5.234 1 82.19 10 GLU B O 1
ATOM 1652 N N . PHE B 1 11 ? 23.984 -15.57 -6.754 1 86.5 11 PHE B N 1
ATOM 1653 C CA . PHE B 1 11 ? 23.438 -16.5 -7.742 1 86.5 11 PHE B CA 1
ATOM 1654 C C . PHE B 1 11 ? 24.547 -17.188 -8.516 1 86.5 11 PHE B C 1
ATOM 1656 O O . PHE B 1 11 ? 24.297 -18.094 -9.312 1 86.5 11 PHE B O 1
ATOM 1663 N N . ASP B 1 12 ? 25.766 -16.75 -8.281 1 84.94 12 ASP B N 1
ATOM 1664 C CA . ASP B 1 12 ? 26.922 -17.375 -8.93 1 84.94 12 ASP B CA 1
ATOM 1665 C C . ASP B 1 12 ? 27.422 -18.562 -8.117 1 84.94 12 ASP B C 1
ATOM 1667 O O . ASP B 1 12 ? 28.25 -19.344 -8.602 1 84.94 12 ASP B O 1
ATOM 1671 N N . GLY B 1 13 ? 27.016 -18.719 -6.934 1 83.56 13 GLY B N 1
ATOM 1672 C CA . GLY B 1 13 ? 27.344 -19.859 -6.09 1 83.56 13 GLY B CA 1
ATOM 1673 C C . GLY B 1 13 ? 26.406 -21.031 -6.27 1 83.56 13 GLY B C 1
ATOM 1674 O O . GLY B 1 13 ? 25.766 -21.156 -7.312 1 83.56 13 GLY B O 1
ATOM 1675 N N . PRO B 1 14 ? 26.531 -22.016 -5.352 1 88.25 14 PRO B N 1
ATOM 1676 C CA . PRO B 1 14 ? 25.609 -23.156 -5.418 1 88.25 14 PRO B CA 1
ATOM 1677 C C . PRO B 1 14 ? 24.141 -22.719 -5.453 1 88.25 14 PRO B C 1
ATOM 1679 O O . PRO B 1 14 ? 23.734 -21.859 -4.672 1 88.25 14 PRO B O 1
ATOM 1682 N N . HIS B 1 15 ? 23.453 -23.281 -6.445 1 91.31 15 HIS B N 1
ATOM 1683 C CA . HIS B 1 15 ? 22.047 -22.906 -6.566 1 91.31 15 HIS B CA 1
ATOM 1684 C C . HIS B 1 15 ? 21.203 -24.094 -7.008 1 91.31 15 HIS B C 1
ATOM 1686 O O . HIS B 1 15 ? 21.734 -25.109 -7.453 1 91.31 15 HIS B O 1
ATOM 1692 N N . GLN B 1 16 ? 19.953 -24 -6.723 1 94.44 16 GLN B N 1
ATOM 1693 C CA . GLN B 1 16 ? 18.953 -25 -7.105 1 94.44 16 GLN B CA 1
ATOM 1694 C C . GLN B 1 16 ? 18.016 -24.453 -8.172 1 94.44 16 GLN B C 1
ATOM 1696 O O . GLN B 1 16 ? 17.688 -23.266 -8.172 1 94.44 16 GLN B O 1
ATOM 1701 N N . PHE B 1 17 ? 17.641 -25.391 -9.07 1 94.62 17 PHE B N 1
ATOM 1702 C CA . PHE B 1 17 ? 16.547 -25.109 -9.992 1 94.62 17 PHE B CA 1
ATOM 1703 C C . PHE B 1 17 ? 15.328 -25.969 -9.656 1 94.62 17 PHE B C 1
ATOM 1705 O O . PHE B 1 17 ? 15.461 -27.141 -9.32 1 94.62 17 PHE B O 1
ATOM 1712 N N . LEU B 1 18 ? 14.258 -25.375 -9.781 1 95.31 18 LEU B N 1
ATOM 1713 C CA . LEU B 1 18 ? 13.031 -26.125 -9.531 1 95.31 18 LEU B CA 1
ATOM 1714 C C . LEU B 1 18 ? 12.578 -26.859 -10.781 1 95.31 18 LEU B C 1
ATOM 1716 O O . LEU B 1 18 ? 12.938 -26.484 -11.898 1 95.31 18 LEU B O 1
ATOM 1720 N N . GLN B 1 19 ? 11.836 -27.875 -10.438 1 94.31 19 GLN B N 1
ATOM 1721 C CA . GLN B 1 19 ? 11.242 -28.594 -11.555 1 94.31 19 GLN B CA 1
ATOM 1722 C C . GLN B 1 19 ? 10.188 -27.75 -12.258 1 94.31 19 GLN B C 1
ATOM 1724 O O . GLN B 1 19 ? 9.32 -27.156 -11.609 1 94.31 19 GLN B O 1
ATOM 1729 N N . ARG B 1 20 ? 10.211 -27.719 -13.617 1 94.38 20 ARG B N 1
ATOM 1730 C CA . ARG B 1 20 ? 9.211 -26.969 -14.375 1 94.38 20 ARG B CA 1
ATOM 1731 C C . ARG B 1 20 ? 7.809 -27.516 -14.125 1 94.38 20 ARG B C 1
ATOM 1733 O O . ARG B 1 20 ? 7.613 -28.734 -14.055 1 94.38 20 ARG B O 1
ATOM 1740 N N . PRO B 1 21 ? 6.957 -26.609 -14 1 91.31 21 PRO B N 1
ATOM 1741 C CA . PRO B 1 21 ? 5.586 -27.094 -13.812 1 91.31 21 PRO B CA 1
ATOM 1742 C C . PRO B 1 21 ? 5.035 -27.812 -15.047 1 91.31 21 PRO B C 1
ATOM 1744 O O . PRO B 1 21 ? 5.516 -27.594 -16.156 1 91.31 21 PRO B O 1
ATOM 1747 N N . PRO B 1 22 ? 4.156 -28.672 -14.766 1 91.62 22 PRO B N 1
ATOM 1748 C CA . PRO B 1 22 ? 3.514 -29.328 -15.906 1 91.62 22 PRO B CA 1
ATOM 1749 C C . PRO B 1 22 ? 2.85 -28.344 -16.859 1 91.62 22 PRO B C 1
ATOM 1751 O O . PRO B 1 22 ? 2.436 -27.266 -16.453 1 91.62 22 PRO B O 1
ATOM 1754 N N . PRO B 1 23 ? 2.721 -28.703 -18.094 1 90.12 23 PRO B N 1
ATOM 1755 C CA . PRO B 1 23 ? 2.176 -27.797 -19.125 1 90.12 23 PRO B CA 1
ATOM 1756 C C . PRO B 1 23 ? 0.757 -27.344 -18.797 1 90.12 23 PRO B C 1
ATOM 1758 O O . PRO B 1 23 ? 0.371 -26.219 -19.172 1 90.12 23 PRO B O 1
ATOM 1761 N N . ASP B 1 24 ? 0.017 -28.172 -18.188 1 89.38 24 ASP B N 1
ATOM 1762 C CA . ASP B 1 24 ? -1.355 -27.812 -17.859 1 89.38 24 ASP B CA 1
ATOM 1763 C C . ASP B 1 24 ? -1.388 -26.641 -16.875 1 89.38 24 ASP B C 1
ATOM 1765 O O . ASP B 1 24 ? -2.24 -25.75 -16.984 1 89.38 24 ASP B O 1
ATOM 1769 N N . VAL B 1 25 ? -0.456 -26.703 -15.945 1 86.5 25 VAL B N 1
ATOM 1770 C CA . VAL B 1 25 ? -0.364 -25.625 -14.969 1 86.5 25 VAL B CA 1
ATOM 1771 C C . VAL B 1 25 ? 0.075 -24.328 -15.656 1 86.5 25 VAL B C 1
ATOM 1773 O O . VAL B 1 25 ? -0.486 -23.266 -15.398 1 86.5 25 VAL B O 1
ATOM 1776 N N . ILE B 1 26 ? 0.957 -24.453 -16.531 1 88.06 26 ILE B N 1
ATOM 1777 C CA . ILE B 1 26 ? 1.454 -23.297 -17.281 1 88.06 26 ILE B CA 1
ATOM 1778 C C . ILE B 1 26 ? 0.326 -22.688 -18.109 1 88.06 26 ILE B C 1
ATOM 1780 O O . ILE B 1 26 ? 0.16 -21.469 -18.156 1 88.06 26 ILE B O 1
ATOM 1784 N N . ALA B 1 27 ? -0.409 -23.578 -18.703 1 87.88 27 ALA B N 1
ATOM 1785 C CA . ALA B 1 27 ? -1.519 -23.125 -19.547 1 87.88 27 ALA B CA 1
ATOM 1786 C C . ALA B 1 27 ? -2.562 -22.391 -18.719 1 87.88 27 ALA B C 1
ATOM 1788 O O . ALA B 1 27 ? -3.119 -21.375 -19.156 1 87.88 27 ALA B O 1
ATOM 1789 N N . MET B 1 28 ? -2.799 -22.828 -17.531 1 86.44 28 MET B N 1
ATOM 1790 C CA . MET B 1 28 ? -3.777 -22.203 -16.656 1 86.44 28 MET B CA 1
ATOM 1791 C C . MET B 1 28 ? -3.305 -20.828 -16.203 1 86.44 28 MET B C 1
ATOM 1793 O O . MET B 1 28 ? -4.105 -19.891 -16.078 1 86.44 28 MET B O 1
ATOM 1797 N N . GLN B 1 29 ? -2.043 -20.734 -16 1 85 29 GLN B N 1
ATOM 1798 C CA . GLN B 1 29 ? -1.46 -19.469 -15.555 1 85 29 GLN B CA 1
ATOM 1799 C C . GLN B 1 29 ? -1.428 -18.453 -16.688 1 85 29 GLN B C 1
ATOM 1801 O O . GLN B 1 29 ? -1.579 -17.25 -16.453 1 85 29 GLN B O 1
ATOM 1806 N N . GLU B 1 30 ? -1.328 -18.953 -17.875 1 83.69 30 GLU B N 1
ATOM 1807 C CA . GLU B 1 30 ? -1.089 -18.078 -19.016 1 83.69 30 GLU B CA 1
ATOM 1808 C C . GLU B 1 30 ? -2.396 -17.703 -19.703 1 83.69 30 GLU B C 1
ATOM 1810 O O . GLU B 1 30 ? -2.387 -17.031 -20.734 1 83.69 30 GLU B O 1
ATOM 1815 N N . ARG B 1 31 ? -3.459 -18.094 -19.047 1 88.06 31 ARG B N 1
ATOM 1816 C CA . ARG B 1 31 ? -4.73 -17.609 -19.578 1 88.06 31 ARG B CA 1
ATOM 1817 C C . ARG B 1 31 ? -4.824 -16.094 -19.484 1 88.06 31 ARG B C 1
ATOM 1819 O O . ARG B 1 31 ? -3.957 -15.453 -18.891 1 88.06 31 ARG B O 1
ATOM 1826 N N . GLU B 1 32 ? -5.828 -15.578 -20.141 1 90.19 32 GLU B N 1
ATOM 1827 C CA . GLU B 1 32 ? -6.047 -14.133 -20.078 1 90.19 32 GLU B CA 1
ATOM 1828 C C . GLU B 1 32 ? -6.266 -13.688 -18.625 1 90.19 32 GLU B C 1
ATOM 1830 O O . GLU B 1 32 ? -7.043 -14.297 -17.891 1 90.19 32 GLU B O 1
ATOM 1835 N N . LEU B 1 33 ? -5.52 -12.719 -18.266 1 91.62 33 LEU B N 1
ATOM 1836 C CA . LEU B 1 33 ? -5.648 -12.203 -16.906 1 91.62 33 LEU B CA 1
ATOM 1837 C C . LEU B 1 33 ? -7.031 -11.602 -16.688 1 91.62 33 LEU B C 1
ATOM 1839 O O . LEU B 1 33 ? -7.566 -10.922 -17.562 1 91.62 33 LEU B O 1
ATOM 1843 N N . PRO B 1 34 ? -7.57 -11.898 -15.531 1 89.25 34 PRO B N 1
ATOM 1844 C CA . PRO B 1 34 ? -8.867 -11.289 -15.227 1 89.25 34 PRO B CA 1
ATOM 1845 C C . PRO B 1 34 ? -8.797 -9.766 -15.164 1 89.25 34 PRO B C 1
ATOM 1847 O O . PRO B 1 34 ? -7.742 -9.203 -14.852 1 89.25 34 PRO B O 1
ATOM 1850 N N . HIS B 1 35 ? -9.852 -9.164 -15.562 1 87.25 35 HIS B N 1
ATOM 1851 C CA . HIS B 1 35 ? -9.961 -7.715 -15.477 1 87.25 35 HIS B CA 1
ATOM 1852 C C . HIS B 1 35 ? -10.273 -7.266 -14.055 1 87.25 35 HIS B C 1
ATOM 1854 O O . HIS B 1 35 ? -11.148 -7.832 -13.398 1 87.25 35 HIS B O 1
ATOM 1860 N N . LEU B 1 36 ? -9.594 -6.266 -13.703 1 87.44 36 LEU B N 1
ATOM 1861 C CA . LEU B 1 36 ? -9.867 -5.688 -12.391 1 87.44 36 LEU B CA 1
ATOM 1862 C C . LEU B 1 36 ? -10.953 -4.621 -12.484 1 87.44 36 LEU B C 1
ATOM 1864 O O . LEU B 1 36 ? -11.047 -3.912 -13.484 1 87.44 36 LEU B O 1
ATOM 1868 N N . PRO B 1 37 ? -11.719 -4.504 -11.438 1 88.94 37 PRO B N 1
ATOM 1869 C CA . PRO B 1 37 ? -12.875 -3.611 -11.5 1 88.94 37 PRO B CA 1
ATOM 1870 C C . PRO B 1 37 ? -12.477 -2.143 -11.617 1 88.94 37 PRO B C 1
ATOM 1872 O O . PRO B 1 37 ? -11.633 -1.663 -10.867 1 88.94 37 PRO B O 1
ATOM 1875 N N . THR B 1 38 ? -13.023 -1.458 -12.602 1 88.5 38 THR B N 1
ATOM 1876 C CA . THR B 1 38 ? -12.875 -0.025 -12.828 1 88.5 38 THR B CA 1
ATOM 1877 C C . THR B 1 38 ? -14.234 0.644 -13 1 88.5 38 THR B C 1
ATOM 1879 O O . THR B 1 38 ? -14.672 0.891 -14.125 1 88.5 38 THR B O 1
ATOM 1882 N N . ASN B 1 39 ? -14.867 0.98 -11.938 1 91.44 39 ASN B N 1
ATOM 1883 C CA . ASN B 1 39 ? -16.234 1.488 -11.984 1 91.44 39 ASN B CA 1
ATOM 1884 C C . ASN B 1 39 ? -16.266 3.012 -11.891 1 91.44 39 ASN B C 1
ATOM 1886 O O . ASN B 1 39 ? -17.297 3.633 -12.195 1 91.44 39 ASN B O 1
ATOM 1890 N N . LEU B 1 40 ? -15.148 3.656 -11.484 1 91.62 40 LEU B N 1
ATOM 1891 C CA . LEU B 1 40 ? -15.07 5.109 -11.406 1 91.62 40 LEU B CA 1
ATOM 1892 C C . LEU B 1 40 ? -14.578 5.699 -12.734 1 91.62 40 LEU B C 1
ATOM 1894 O O . LEU B 1 40 ? -13.656 5.168 -13.344 1 91.62 40 LEU B O 1
ATOM 1898 N N . HIS B 1 41 ? -15.227 6.727 -13.156 1 89.75 41 HIS B N 1
ATOM 1899 C CA . HIS B 1 41 ? -14.75 7.438 -14.336 1 89.75 41 HIS B CA 1
ATOM 1900 C C . HIS B 1 41 ? -13.445 8.172 -14.047 1 89.75 41 HIS B C 1
ATOM 1902 O O . HIS B 1 41 ? -13.109 8.414 -12.883 1 89.75 41 HIS B O 1
ATOM 1908 N N . VAL B 1 42 ? -12.789 8.508 -15.062 1 88.19 42 VAL B N 1
ATOM 1909 C CA . VAL B 1 42 ? -11.477 9.141 -14.961 1 88.19 42 VAL B CA 1
ATOM 1910 C C . VAL B 1 42 ? -11.578 10.414 -14.125 1 88.19 42 VAL B C 1
ATOM 1912 O O . VAL B 1 42 ? -10.75 10.656 -13.25 1 88.19 4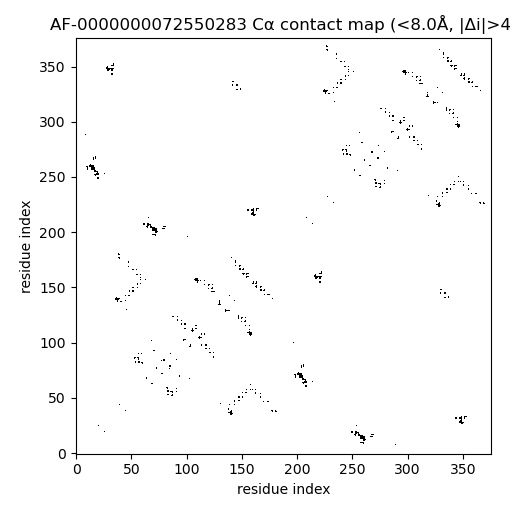2 VAL B O 1
ATOM 1915 N N . GLN B 1 43 ? -12.578 11.156 -14.391 1 90.38 43 GLN B N 1
ATOM 1916 C CA . GLN B 1 43 ? -12.742 12.422 -13.68 1 90.38 43 GLN B CA 1
ATOM 1917 C C . GLN B 1 43 ? -13.023 12.188 -12.195 1 90.38 43 GLN B C 1
ATOM 1919 O O . GLN B 1 43 ? -12.578 12.961 -11.344 1 90.38 43 GLN B O 1
ATOM 1924 N N . GLU B 1 44 ? -13.766 11.109 -11.906 1 92.44 44 GLU B N 1
ATOM 1925 C CA . GLU B 1 44 ? -14.07 10.766 -10.523 1 92.44 44 GLU B CA 1
ATOM 1926 C C . GLU B 1 44 ? -12.812 10.336 -9.773 1 92.44 44 GLU B C 1
ATOM 1928 O O . GLU B 1 44 ? -12.609 10.719 -8.617 1 92.44 44 GLU B O 1
ATOM 1933 N N . GLN B 1 45 ? -12.055 9.562 -10.438 1 92.06 45 GLN B N 1
ATOM 1934 C CA . GLN B 1 45 ? -10.789 9.164 -9.836 1 92.06 45 GLN B CA 1
ATOM 1935 C C . GLN B 1 45 ? -9.898 10.375 -9.57 1 92.06 45 GLN B C 1
ATOM 1937 O O . GLN B 1 45 ? -9.336 10.516 -8.484 1 92.06 45 GLN B O 1
ATOM 1942 N N . ASP B 1 46 ? -9.797 11.234 -10.531 1 89.25 46 ASP B N 1
ATOM 1943 C CA . ASP B 1 46 ? -8.992 12.445 -10.391 1 89.25 46 ASP B CA 1
ATOM 1944 C C . ASP B 1 46 ? -9.484 13.297 -9.219 1 89.25 46 ASP B C 1
ATOM 1946 O O . ASP B 1 46 ? -8.68 13.836 -8.461 1 89.25 46 ASP B O 1
ATOM 1950 N N . ASN B 1 47 ? -10.766 13.445 -9.141 1 93.56 47 ASN B N 1
ATOM 1951 C CA . ASN B 1 47 ? -11.352 14.234 -8.062 1 93.56 47 ASN B CA 1
ATOM 1952 C C . ASN B 1 47 ? -10.992 13.664 -6.695 1 93.56 47 ASN B C 1
ATOM 1954 O O . ASN B 1 47 ? -10.609 14.406 -5.789 1 93.56 47 ASN B O 1
ATOM 1958 N N . VAL B 1 48 ? -11.133 12.375 -6.551 1 94.75 48 VAL B N 1
ATOM 1959 C CA . VAL B 1 48 ? -10.836 11.711 -5.285 1 94.75 48 VAL B CA 1
ATOM 1960 C C . VAL B 1 48 ? -9.352 11.891 -4.949 1 94.75 48 VAL B C 1
ATOM 1962 O O . VAL B 1 48 ? -9.008 12.242 -3.82 1 94.75 48 VAL B O 1
ATOM 1965 N N . LEU B 1 49 ? -8.516 11.68 -5.906 1 91.5 49 LEU B N 1
ATOM 1966 C CA . LEU B 1 49 ? -7.074 11.773 -5.68 1 91.5 49 LEU B CA 1
ATOM 1967 C C . LEU B 1 49 ? -6.668 13.203 -5.324 1 91.5 49 LEU B C 1
ATOM 1969 O O . LEU B 1 49 ? -5.812 13.406 -4.461 1 91.5 49 LEU B O 1
ATOM 1973 N N . ASN B 1 50 ? -7.273 14.148 -5.957 1 92.81 50 ASN B N 1
ATOM 1974 C CA . ASN B 1 50 ? -7.016 15.547 -5.633 1 92.81 50 ASN B CA 1
ATOM 1975 C C . ASN B 1 50 ? -7.449 15.883 -4.207 1 92.81 50 ASN B C 1
ATOM 1977 O O . ASN B 1 50 ? -6.758 16.609 -3.5 1 92.81 50 ASN B O 1
ATOM 1981 N N . GLN B 1 51 ? -8.57 15.367 -3.85 1 95.81 51 GLN B N 1
ATOM 1982 C CA . GLN B 1 51 ? -9.062 15.602 -2.496 1 95.81 51 GLN B CA 1
ATOM 1983 C C . GLN B 1 51 ? -8.109 15.016 -1.456 1 95.81 51 GLN B C 1
ATOM 1985 O O . GLN B 1 51 ? -7.824 15.656 -0.443 1 95.81 51 GLN B O 1
ATOM 1990 N N . VAL B 1 52 ? -7.637 13.844 -1.76 1 96.19 52 VAL B N 1
ATOM 1991 C CA . VAL B 1 52 ? -6.695 13.195 -0.848 1 96.19 52 VAL B CA 1
ATOM 1992 C C . VAL B 1 52 ? -5.418 14.031 -0.75 1 96.19 52 VAL B C 1
ATOM 1994 O O . VAL B 1 52 ? -4.973 14.367 0.349 1 96.19 52 VAL B O 1
ATOM 1997 N N . ASN B 1 53 ? -4.926 14.414 -1.877 1 93.69 53 ASN B N 1
ATOM 1998 C CA . ASN B 1 53 ? -3.676 15.164 -1.92 1 93.69 53 ASN B CA 1
ATOM 1999 C C . ASN B 1 53 ? -3.807 16.516 -1.221 1 93.69 53 ASN B C 1
ATOM 2001 O O . ASN B 1 53 ? -2.912 16.922 -0.481 1 93.69 53 ASN B O 1
ATOM 2005 N N . ASP B 1 54 ? -4.887 17.156 -1.44 1 95.25 54 ASP B N 1
ATOM 2006 C CA . ASP B 1 54 ? -5.113 18.453 -0.828 1 95.25 54 ASP B CA 1
ATOM 2007 C C . ASP B 1 54 ? -5.188 18.344 0.692 1 95.25 54 ASP B C 1
ATOM 2009 O O . ASP B 1 54 ? -4.609 19.156 1.411 1 95.25 54 ASP B O 1
ATOM 2013 N N . ARG B 1 55 ? -5.887 17.375 1.147 1 96.75 55 ARG B N 1
ATOM 2014 C CA . ARG B 1 55 ? -6.035 17.203 2.588 1 96.75 55 ARG B CA 1
ATOM 2015 C C . ARG B 1 55 ? -4.703 16.828 3.234 1 96.75 55 ARG B C 1
ATOM 2017 O O . ARG B 1 55 ? -4.383 17.297 4.328 1 96.75 55 ARG B O 1
ATOM 2024 N N . LEU B 1 56 ? -3.994 16 2.553 1 97 56 LEU B N 1
ATOM 2025 C CA . LEU B 1 56 ? -2.697 15.586 3.076 1 97 56 LEU B CA 1
ATOM 2026 C C . LEU B 1 56 ? -1.718 16.766 3.09 1 97 56 LEU B C 1
ATOM 2028 O O . LEU B 1 56 ? -0.926 16.906 4.023 1 97 56 LEU B O 1
ATOM 2032 N N . SER B 1 57 ? -1.801 17.562 2.043 1 96.56 57 SER B N 1
ATOM 2033 C CA . SER B 1 57 ? -0.957 18.75 2.016 1 96.56 57 SER B CA 1
ATOM 2034 C C . SER B 1 57 ? -1.271 19.672 3.186 1 96.56 57 SER B C 1
ATOM 2036 O O . SER B 1 57 ? -0.361 20.219 3.816 1 96.56 57 SER B O 1
ATOM 2038 N N . GLN B 1 58 ? -2.537 19.812 3.422 1 96.31 58 GLN B N 1
ATOM 2039 C CA . GLN B 1 58 ? -2.941 20.609 4.574 1 96.31 58 GLN B CA 1
ATOM 2040 C C . GLN B 1 58 ? -2.434 20 5.875 1 96.31 58 GLN B C 1
ATOM 2042 O O . GLN B 1 58 ? -1.952 20.719 6.758 1 96.31 58 GLN B O 1
ATOM 2047 N N . CYS B 1 59 ? -2.557 18.719 6 1 96.31 59 CYS B N 1
ATOM 2048 C CA . CYS B 1 59 ? -2.09 18 7.18 1 96.31 59 CYS B CA 1
ATOM 2049 C C . CYS B 1 59 ? -0.596 18.219 7.395 1 96.31 59 CYS B C 1
ATOM 2051 O O . CYS B 1 59 ? -0.157 18.5 8.508 1 96.31 59 CYS B O 1
ATOM 2053 N N . ALA B 1 60 ? 0.138 18.094 6.348 1 97.5 60 ALA B N 1
ATOM 2054 C CA . ALA B 1 60 ? 1.586 18.266 6.418 1 97.5 60 ALA B CA 1
ATOM 2055 C C . ALA B 1 60 ? 1.949 19.703 6.785 1 97.5 60 ALA B C 1
ATOM 2057 O O . ALA B 1 60 ? 2.826 19.922 7.617 1 97.5 60 ALA B O 1
ATOM 2058 N N . TYR B 1 61 ? 1.312 20.594 6.191 1 97.06 61 TYR B N 1
ATOM 2059 C CA . TYR B 1 61 ? 1.527 22.016 6.465 1 97.06 61 TYR B CA 1
ATOM 2060 C C . TYR B 1 61 ? 1.329 22.312 7.945 1 97.06 61 TYR B C 1
ATOM 2062 O O . TYR B 1 61 ? 2.182 22.938 8.578 1 97.06 61 TYR B O 1
ATOM 2070 N N . ASP B 1 62 ? 0.221 21.875 8.43 1 97 62 ASP B N 1
ATOM 2071 C CA . ASP B 1 62 ? -0.103 22.125 9.828 1 97 62 ASP B CA 1
ATOM 2072 C C . ASP B 1 62 ? 0.909 21.453 10.75 1 97 62 ASP B C 1
ATOM 2074 O O . ASP B 1 62 ? 1.289 22.016 11.781 1 97 62 ASP B O 1
ATOM 2078 N N . PHE B 1 63 ? 1.25 20.234 10.398 1 97.75 63 PHE B N 1
ATOM 2079 C CA . PHE B 1 63 ? 2.213 19.484 11.195 1 97.75 63 PHE B CA 1
ATOM 2080 C C . PHE B 1 63 ? 3.555 20.219 11.242 1 97.75 63 PHE B C 1
ATOM 2082 O O . PHE B 1 63 ? 4.137 20.375 12.32 1 97.75 63 PHE B O 1
ATOM 2089 N N . VAL B 1 64 ? 4.055 20.641 10.125 1 97.62 64 VAL B N 1
ATOM 2090 C CA . VAL B 1 64 ? 5.332 21.344 10.008 1 97.62 64 VAL B CA 1
ATOM 2091 C C . VAL B 1 64 ? 5.258 22.672 10.75 1 97.62 64 VAL B C 1
ATOM 2093 O O . VAL B 1 64 ? 6.211 23.062 11.438 1 97.62 64 VAL B O 1
ATOM 2096 N N . ALA B 1 65 ? 4.141 23.312 10.625 1 97.25 65 ALA B N 1
ATOM 2097 C CA . ALA B 1 65 ? 3.943 24.594 11.305 1 97.25 65 ALA B CA 1
ATOM 2098 C C . ALA B 1 65 ? 3.854 24.406 12.812 1 97.25 65 ALA B C 1
ATOM 2100 O O . ALA B 1 65 ? 4.488 25.141 13.57 1 97.25 65 ALA B O 1
ATOM 2101 N N . LYS B 1 66 ? 3.086 23.469 13.172 1 96.5 66 LYS B N 1
ATOM 2102 C CA . LYS B 1 66 ? 2.83 23.203 14.586 1 96.5 66 LYS B CA 1
ATOM 2103 C C . LYS B 1 66 ? 4.133 22.953 15.344 1 96.5 66 LYS B C 1
ATOM 2105 O O . LYS B 1 66 ? 4.336 23.5 16.422 1 96.5 66 LYS B O 1
ATOM 2110 N N . TYR B 1 67 ? 4.988 22.203 14.773 1 96.44 67 TYR B N 1
ATOM 2111 C CA . TYR B 1 67 ? 6.195 21.797 15.484 1 96.44 67 TYR B CA 1
ATOM 2112 C C . TYR B 1 67 ? 7.41 22.562 14.984 1 96.44 67 TYR B C 1
ATOM 2114 O O . TYR B 1 67 ? 8.539 22.297 15.406 1 96.44 67 TYR B O 1
ATOM 2122 N N . GLN B 1 68 ? 7.25 23.422 14.07 1 96.38 68 GLN B N 1
ATOM 2123 C CA . GLN B 1 68 ? 8.25 24.375 13.617 1 96.38 68 GLN B CA 1
ATOM 2124 C C . GLN B 1 68 ? 9.453 23.672 13 1 96.38 68 GLN B C 1
ATOM 2126 O O . GLN B 1 68 ? 10.602 23.969 13.352 1 96.38 68 GLN B O 1
ATOM 2131 N N . PHE B 1 69 ? 9.164 22.781 12.148 1 96.94 69 PHE B N 1
ATOM 2132 C CA . PHE B 1 69 ? 10.234 22.141 11.391 1 96.94 69 PHE B CA 1
ATOM 2133 C C . PHE B 1 69 ? 10.711 23.062 10.266 1 96.94 69 PHE B C 1
ATOM 2135 O O . PHE B 1 69 ? 9.906 23.734 9.625 1 96.94 69 PHE B O 1
ATOM 2142 N N . PRO B 1 70 ? 11.992 23.016 10.016 1 95.19 70 PRO B N 1
ATOM 2143 C CA . PRO B 1 70 ? 12.531 23.906 8.984 1 95.19 70 PRO B CA 1
ATOM 2144 C C . PRO B 1 70 ? 12.203 23.422 7.57 1 95.19 70 PRO B C 1
ATOM 2146 O O . PRO B 1 70 ? 12.211 22.219 7.309 1 95.19 70 PRO B O 1
ATOM 2149 N N . ILE B 1 71 ? 11.93 24.312 6.727 1 94.88 71 ILE B N 1
ATOM 2150 C CA . ILE B 1 71 ? 11.773 24.078 5.297 1 94.88 71 ILE B CA 1
ATOM 2151 C C . ILE B 1 71 ? 12.945 24.688 4.539 1 94.88 71 ILE B C 1
ATOM 2153 O O . ILE B 1 71 ? 13.094 25.906 4.5 1 94.88 71 ILE B O 1
ATOM 2157 N N . PRO B 1 72 ? 13.734 23.859 4.012 1 90.69 72 PRO B N 1
ATOM 2158 C CA . PRO B 1 72 ? 14.883 24.406 3.283 1 90.69 72 PRO B CA 1
ATOM 2159 C C . PRO B 1 72 ? 14.461 25.312 2.115 1 90.69 72 PRO B C 1
ATOM 2161 O O . PRO B 1 72 ? 13.508 24.984 1.404 1 90.69 72 PRO B O 1
ATOM 2164 N N . LEU B 1 73 ? 15.094 26.422 2.031 1 87.69 73 LEU B N 1
ATOM 2165 C CA . LEU B 1 73 ? 14.875 27.344 0.922 1 87.69 73 LEU B CA 1
ATOM 2166 C C . LEU B 1 73 ? 15.914 27.141 -0.173 1 87.69 73 LEU B C 1
ATOM 2168 O O . LEU B 1 73 ? 17.125 27.266 0.07 1 87.69 73 LEU B O 1
ATOM 2172 N N . THR B 1 74 ? 15.5 26.453 -1.173 1 76.25 74 THR B N 1
ATOM 2173 C CA . THR B 1 74 ? 16.406 26.266 -2.305 1 76.25 74 THR B CA 1
ATOM 2174 C C . THR B 1 74 ? 16.031 27.203 -3.451 1 76.25 74 THR B C 1
ATOM 2176 O O . THR B 1 74 ? 14.945 27.797 -3.449 1 76.25 74 THR B O 1
ATOM 2179 N N . GLN B 1 75 ? 17 27.406 -4.305 1 70.94 75 GLN B N 1
ATOM 2180 C CA . GLN B 1 75 ? 16.812 28.312 -5.434 1 70.94 75 GLN B CA 1
ATOM 2181 C C . GLN B 1 75 ? 15.578 27.953 -6.242 1 70.94 75 GLN B C 1
ATOM 2183 O O . GLN B 1 75 ? 14.914 28.828 -6.809 1 70.94 75 GLN B O 1
ATOM 2188 N N . ASP B 1 76 ? 15.18 26.75 -6.211 1 73.25 76 ASP B N 1
ATOM 2189 C CA . ASP B 1 76 ? 14.117 26.281 -7.094 1 73.25 76 ASP B CA 1
ATOM 2190 C C . ASP B 1 76 ? 12.781 26.188 -6.348 1 73.25 76 ASP B C 1
ATOM 2192 O O . ASP B 1 76 ? 11.75 25.906 -6.949 1 73.25 76 ASP B O 1
ATOM 2196 N N . MET B 1 77 ? 12.844 26.484 -5.062 1 74.44 77 MET B N 1
ATOM 2197 C CA . MET B 1 77 ? 11.602 26.297 -4.32 1 74.44 77 MET B CA 1
ATOM 2198 C C . MET B 1 77 ? 11.18 27.609 -3.641 1 74.44 77 MET B C 1
ATOM 2200 O O . MET B 1 77 ? 11.977 28.234 -2.945 1 74.44 77 MET B O 1
ATOM 2204 N N . ARG B 1 78 ? 10.023 28.047 -3.973 1 78.75 78 ARG B N 1
ATOM 2205 C CA . ARG B 1 78 ? 9.445 29.25 -3.371 1 78.75 78 ARG B CA 1
ATOM 2206 C C . ARG B 1 78 ? 9.062 29 -1.915 1 78.75 78 ARG B C 1
ATOM 2208 O O . ARG B 1 78 ? 8.797 27.859 -1.524 1 78.75 78 ARG B O 1
ATOM 2215 N N . PRO B 1 79 ? 9.156 30.094 -1.088 1 89.94 79 PRO B N 1
ATOM 2216 C CA . PRO B 1 79 ? 8.664 29.953 0.287 1 89.94 79 PRO B CA 1
ATOM 2217 C C . PRO B 1 79 ? 7.23 29.453 0.356 1 89.94 79 PRO B C 1
ATOM 2219 O O . PRO B 1 79 ? 6.422 29.75 -0.529 1 89.94 79 PRO B O 1
ATOM 2222 N N . VAL B 1 80 ? 6.969 28.719 1.337 1 94.69 80 VAL B N 1
ATOM 2223 C CA . VAL B 1 80 ? 5.641 28.156 1.527 1 94.69 80 VAL B CA 1
ATOM 2224 C C . VAL B 1 80 ? 4.773 29.109 2.332 1 94.69 80 VAL B C 1
ATOM 2226 O O . VAL B 1 80 ? 5.145 29.516 3.438 1 94.69 80 VAL B O 1
ATOM 2229 N N . GLU B 1 81 ? 3.676 29.5 1.795 1 92.75 81 GLU B N 1
ATOM 2230 C CA . GLU B 1 81 ? 2.75 30.375 2.498 1 92.75 81 GLU B CA 1
ATOM 2231 C C . GLU B 1 81 ? 1.433 29.672 2.801 1 92.75 81 GLU B C 1
ATOM 2233 O O . GLU B 1 81 ? 0.755 30 3.775 1 92.75 81 GLU B O 1
ATOM 2238 N N . ARG B 1 82 ? 1.178 28.75 1.901 1 94.5 82 ARG B N 1
ATOM 2239 C CA . ARG B 1 82 ? -0.041 27.953 2.039 1 94.5 82 ARG B CA 1
ATOM 2240 C C . ARG B 1 82 ? 0.217 26.484 1.703 1 94.5 82 ARG B C 1
ATOM 2242 O O . ARG B 1 82 ? 1.186 26.172 1.012 1 94.5 82 ARG B O 1
ATOM 2249 N N . PRO B 1 83 ? -0.621 25.594 2.195 1 94.12 83 PRO B N 1
ATOM 2250 C CA . PRO B 1 83 ? -0.424 24.172 1.939 1 94.12 83 PRO B CA 1
ATOM 2251 C C . PRO B 1 83 ? -0.303 23.844 0.452 1 94.12 83 PRO B C 1
ATOM 2253 O O . PRO B 1 83 ? 0.46 22.953 0.069 1 94.12 83 PRO B O 1
ATOM 2256 N N . GLN B 1 84 ? -1.02 24.609 -0.354 1 92.19 84 GLN B N 1
ATOM 2257 C CA . GLN B 1 84 ? -1.119 24.312 -1.778 1 92.19 84 GLN B CA 1
ATOM 2258 C C . GLN B 1 84 ? 0.133 24.766 -2.523 1 92.19 84 GLN B C 1
ATOM 2260 O O . GLN B 1 84 ? 0.305 24.453 -3.705 1 92.19 84 GLN B O 1
ATOM 2265 N N . ASP B 1 85 ? 0.999 25.406 -1.883 1 93.12 85 ASP B N 1
ATOM 2266 C CA . ASP B 1 85 ? 2.217 25.875 -2.535 1 93.12 85 ASP B CA 1
ATOM 2267 C C . ASP B 1 85 ? 3.16 24.719 -2.842 1 93.12 85 ASP B C 1
ATOM 2269 O O . ASP B 1 85 ? 4.109 24.859 -3.613 1 93.12 85 ASP B O 1
ATOM 2273 N N . ARG B 1 86 ? 2.918 23.609 -2.23 1 91.12 86 ARG B N 1
ATOM 2274 C CA . ARG B 1 86 ? 3.676 22.391 -2.492 1 91.12 86 ARG B CA 1
ATOM 2275 C C . ARG B 1 86 ? 2.75 21.25 -2.863 1 91.12 86 ARG B C 1
ATOM 2277 O O . ARG B 1 86 ? 1.651 21.125 -2.318 1 91.12 86 ARG B O 1
ATOM 2284 N N . GLU B 1 87 ? 3.217 20.516 -3.771 1 89.81 87 GLU B N 1
ATOM 2285 C CA . GLU B 1 87 ? 2.527 19.266 -4.062 1 89.81 87 GLU B CA 1
ATOM 2286 C C . GLU B 1 87 ? 2.736 18.25 -2.945 1 89.81 87 GLU B C 1
ATOM 2288 O O . GLU B 1 87 ? 3.717 18.328 -2.203 1 89.81 87 GLU B O 1
ATOM 2293 N N . TRP B 1 88 ? 1.836 17.297 -2.926 1 93.75 88 TRP B N 1
ATOM 2294 C CA . TRP B 1 88 ? 1.939 16.281 -1.88 1 93.75 88 TRP B CA 1
ATOM 2295 C C . TRP B 1 88 ? 3.281 15.562 -1.949 1 93.75 88 TRP B C 1
ATOM 2297 O O . TRP B 1 88 ? 3.895 15.281 -0.918 1 93.75 88 TRP B O 1
ATOM 2307 N N . THR B 1 89 ? 3.789 15.281 -3.135 1 91.25 89 THR B N 1
ATOM 2308 C CA . THR B 1 89 ? 5.066 14.594 -3.305 1 91.25 89 THR B CA 1
ATOM 2309 C C . THR B 1 89 ? 6.199 15.398 -2.68 1 91.25 89 THR B C 1
ATOM 2311 O O . THR B 1 89 ? 7.133 14.828 -2.111 1 91.25 89 THR B O 1
ATOM 2314 N N . GLU B 1 90 ? 6.09 16.672 -2.732 1 91.81 90 GLU B N 1
ATOM 2315 C CA . GLU B 1 90 ? 7.105 17.531 -2.145 1 91.81 90 GLU B CA 1
ATOM 2316 C C . GLU B 1 90 ? 7.043 17.5 -0.62 1 91.81 90 GLU B C 1
ATOM 2318 O O . GLU B 1 90 ? 8.078 17.516 0.051 1 91.81 90 GLU B O 1
ATOM 2323 N N . TRP B 1 91 ? 5.828 17.531 -0.131 1 95.69 91 TRP B N 1
ATOM 2324 C CA . TRP B 1 91 ? 5.668 17.406 1.314 1 95.69 91 TRP B CA 1
ATOM 2325 C C . TRP B 1 91 ? 6.246 16.078 1.812 1 95.69 91 TRP B C 1
ATOM 2327 O O . TRP B 1 91 ? 6.934 16.047 2.834 1 95.69 91 TRP B O 1
ATOM 2337 N N . VAL B 1 92 ? 5.941 15.016 1.099 1 95.88 92 VAL B N 1
ATOM 2338 C CA . VAL B 1 92 ? 6.461 13.703 1.479 1 95.88 92 VAL B CA 1
ATOM 2339 C C . VAL B 1 92 ? 7.988 13.734 1.477 1 95.88 92 VAL B C 1
ATOM 2341 O O . VAL B 1 92 ? 8.625 13.219 2.398 1 95.88 92 VAL B O 1
ATOM 2344 N N . TYR B 1 93 ? 8.508 14.281 0.47 1 92.94 93 TYR B N 1
ATOM 2345 C CA . TYR B 1 93 ? 9.961 14.391 0.389 1 92.94 93 TYR B CA 1
ATOM 2346 C C . TYR B 1 93 ? 10.523 15.133 1.594 1 92.94 93 TYR B C 1
ATOM 2348 O O . TYR B 1 93 ? 11.484 14.68 2.219 1 92.94 93 TYR B O 1
ATOM 2356 N N . LEU B 1 94 ? 9.977 16.219 1.91 1 95 94 LEU B N 1
ATOM 2357 C CA . LEU B 1 94 ? 10.422 17.016 3.049 1 95 94 LEU B CA 1
ATOM 2358 C C . LEU B 1 94 ? 10.336 16.219 4.34 1 95 94 LEU B C 1
ATOM 2360 O O . LEU B 1 94 ? 11.305 16.141 5.098 1 95 94 LEU B O 1
ATOM 2364 N N . LEU B 1 95 ? 9.188 15.617 4.566 1 97.25 95 LEU B N 1
ATOM 2365 C CA . LEU B 1 95 ? 8.945 14.875 5.801 1 97.25 95 LEU B CA 1
ATOM 2366 C C . LEU B 1 95 ? 9.867 13.672 5.906 1 97.25 95 LEU B C 1
ATOM 2368 O O . LEU B 1 95 ? 10.375 13.367 6.988 1 97.25 95 LEU B O 1
ATOM 2372 N N . LYS B 1 96 ? 10.086 13 4.836 1 95.31 96 LYS B N 1
ATOM 2373 C CA . LYS B 1 96 ? 11.016 11.875 4.824 1 95.31 96 LYS B CA 1
ATOM 2374 C C . LYS B 1 96 ? 12.438 12.328 5.168 1 95.31 96 LYS B C 1
ATOM 2376 O O . LYS B 1 96 ? 13.133 11.656 5.93 1 95.31 96 LYS B O 1
ATOM 2381 N N . ARG B 1 97 ? 12.891 13.422 4.621 1 94.69 97 ARG B N 1
ATOM 2382 C CA . ARG B 1 97 ? 14.219 13.945 4.898 1 94.69 97 ARG B CA 1
ATOM 2383 C C . ARG B 1 97 ? 14.359 14.352 6.359 1 94.69 97 ARG B C 1
ATOM 2385 O O . ARG B 1 97 ? 15.375 14.07 6.996 1 94.69 97 ARG B O 1
ATOM 2392 N N . LEU B 1 98 ? 13.336 15.031 6.844 1 96.31 98 LEU B N 1
ATOM 2393 C CA . LEU B 1 98 ? 13.344 15.391 8.258 1 96.31 98 LEU B CA 1
ATOM 2394 C C . LEU B 1 98 ? 13.477 14.156 9.133 1 96.31 98 LEU B C 1
ATOM 2396 O O . LEU B 1 98 ? 14.227 14.156 10.109 1 96.31 98 LEU B O 1
ATOM 2400 N N . ALA B 1 99 ? 12.758 13.117 8.758 1 95.44 99 ALA B N 1
ATOM 2401 C CA . ALA B 1 99 ? 12.805 11.883 9.531 1 95.44 99 ALA B CA 1
ATOM 2402 C C . ALA B 1 99 ? 14.172 11.211 9.414 1 95.44 99 ALA B C 1
ATOM 2404 O O . ALA B 1 99 ? 14.75 10.773 10.414 1 95.44 99 ALA B O 1
ATOM 2405 N N . THR B 1 100 ? 14.695 11.102 8.242 1 92.75 100 THR B N 1
ATOM 2406 C CA . THR B 1 100 ? 15.969 10.43 7.973 1 92.75 100 THR B CA 1
ATOM 2407 C C . THR B 1 100 ? 17.125 11.156 8.664 1 92.75 100 THR B C 1
ATOM 2409 O O . THR B 1 100 ? 18.062 10.523 9.125 1 92.75 100 THR B O 1
ATOM 2412 N N . LYS B 1 101 ? 17.047 12.438 8.844 1 93.62 101 LYS B N 1
ATOM 2413 C CA . LYS B 1 101 ? 18.078 13.25 9.484 1 93.62 101 LYS B CA 1
ATOM 2414 C C . LYS B 1 101 ? 17.828 13.367 10.984 1 93.62 101 LYS B C 1
ATOM 2416 O O . LYS B 1 101 ? 18.453 14.18 11.656 1 93.62 101 LYS B O 1
ATOM 2421 N N . ARG B 1 102 ? 16.766 12.648 11.461 1 93.56 102 ARG B N 1
ATOM 2422 C CA . ARG B 1 102 ? 16.438 12.555 12.883 1 93.56 102 ARG B CA 1
ATOM 2423 C C . ARG B 1 102 ? 16.062 13.914 13.445 1 93.56 102 ARG B C 1
ATOM 2425 O O . ARG B 1 102 ? 16.5 14.289 14.539 1 93.56 102 ARG B O 1
ATOM 2432 N N . ARG B 1 103 ? 15.273 14.656 12.664 1 94.75 103 ARG B N 1
ATOM 2433 C CA . ARG B 1 103 ? 14.805 15.969 13.094 1 94.75 103 ARG B CA 1
ATOM 2434 C C . ARG B 1 103 ? 13.414 15.883 13.703 1 94.75 103 ARG B C 1
ATOM 2436 O O . ARG B 1 103 ? 12.953 16.828 14.352 1 94.75 103 ARG B O 1
ATOM 2443 N N . ILE B 1 104 ? 12.758 14.781 13.508 1 96.69 104 ILE B N 1
ATOM 2444 C CA . ILE B 1 104 ? 11.406 14.617 14.023 1 96.69 104 ILE B CA 1
ATOM 2445 C C . ILE B 1 104 ? 11.438 13.812 15.32 1 96.69 104 ILE B C 1
ATOM 2447 O O . ILE B 1 104 ? 11.742 12.617 15.305 1 96.69 104 ILE B O 1
ATOM 2451 N N . PRO B 1 105 ? 11.141 14.406 16.406 1 96.06 105 PRO B N 1
ATOM 2452 C CA . PRO B 1 105 ? 11.023 13.625 17.641 1 96.06 105 PRO B CA 1
ATOM 2453 C C . PRO B 1 105 ? 9.922 12.57 17.578 1 96.06 105 PRO B C 1
ATOM 2455 O O . PRO B 1 105 ? 8.828 12.844 17.078 1 96.06 105 PRO B O 1
ATOM 2458 N N . ALA B 1 106 ? 10.172 11.445 18.094 1 94.88 106 ALA B N 1
ATOM 2459 C CA . ALA B 1 106 ? 9.227 10.336 18.062 1 94.88 106 ALA B CA 1
ATOM 2460 C C . ALA B 1 106 ? 7.922 10.703 18.766 1 94.88 106 ALA B C 1
ATOM 2462 O O . ALA B 1 106 ? 6.844 10.258 18.344 1 94.88 106 ALA B O 1
ATOM 2463 N N . ARG B 1 107 ? 7.93 11.539 19.766 1 95.06 107 ARG B N 1
ATOM 2464 C CA . ARG B 1 107 ? 6.781 11.836 20.625 1 95.06 107 ARG B CA 1
ATOM 2465 C C . ARG B 1 107 ? 5.707 12.594 19.844 1 95.06 107 ARG B C 1
ATOM 2467 O O . ARG B 1 107 ? 4.547 12.625 20.25 1 95.06 107 ARG B O 1
ATOM 2474 N N . VAL B 1 108 ? 6.117 13.195 18.766 1 96 108 VAL B N 1
ATOM 2475 C CA . VAL B 1 108 ? 5.137 14.008 18.047 1 96 108 VAL B CA 1
ATOM 2476 C C . VAL B 1 108 ? 4.359 13.133 17.062 1 96 108 VAL B C 1
ATOM 2478 O O . VAL B 1 108 ? 3.383 13.586 16.453 1 96 108 VAL B O 1
ATOM 2481 N N . LEU B 1 109 ? 4.746 11.883 16.875 1 96.12 109 LEU B N 1
ATOM 2482 C CA . LEU B 1 109 ? 4.074 10.93 15.992 1 96.12 109 LEU B 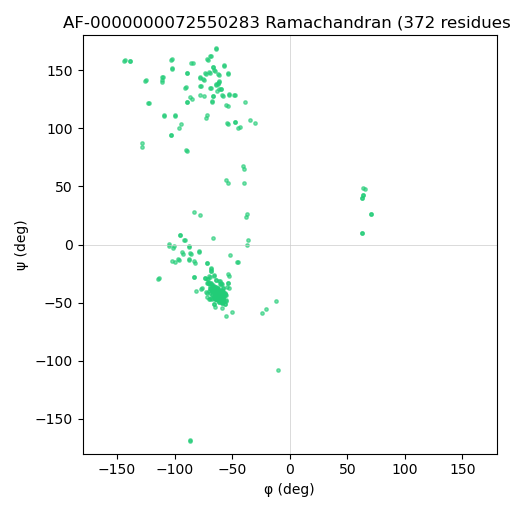CA 1
ATOM 2483 C C . LEU B 1 109 ? 3.219 9.961 16.797 1 96.12 109 LEU B C 1
ATOM 2485 O O . LEU B 1 109 ? 3.516 9.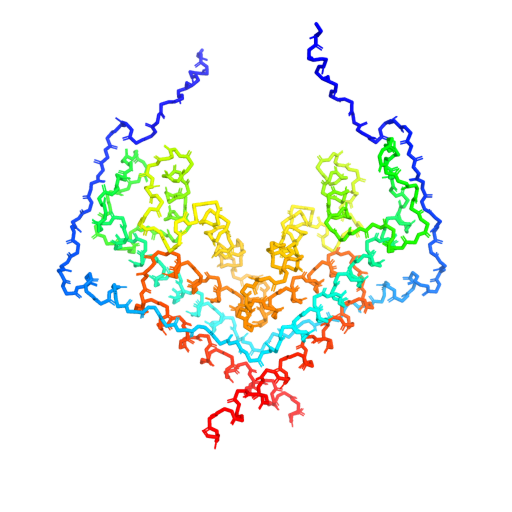688 17.969 1 96.12 109 LEU B O 1
ATOM 2489 N N . TYR B 1 110 ? 2.219 9.516 16.172 1 94.25 110 TYR B N 1
ATOM 2490 C CA . TYR B 1 110 ? 1.364 8.508 16.797 1 94.25 110 TYR B CA 1
ATOM 2491 C C . TYR B 1 110 ? 2.182 7.312 17.266 1 94.25 110 TYR B C 1
ATOM 2493 O O . TYR B 1 110 ? 2.943 6.73 16.484 1 94.25 110 TYR B O 1
ATOM 2501 N N . ASN B 1 111 ? 2.197 7.004 18.547 1 91.12 111 ASN B N 1
ATOM 2502 C CA . ASN B 1 111 ? 2.875 5.883 19.188 1 91.12 111 ASN B CA 1
ATOM 2503 C C . ASN B 1 111 ? 4.391 5.969 19.016 1 91.12 111 ASN B C 1
ATOM 2505 O O . ASN B 1 111 ? 5.098 4.98 19.219 1 91.12 111 ASN B O 1
ATOM 2509 N N . GLY B 1 112 ? 4.844 7.086 18.531 1 92.12 112 GLY B N 1
ATOM 2510 C CA . GLY B 1 112 ? 6.273 7.312 18.391 1 92.12 112 GLY B CA 1
ATOM 2511 C C . GLY B 1 112 ? 6.906 6.465 17.297 1 92.12 112 GLY B C 1
ATOM 2512 O O . GLY B 1 112 ? 8.094 6.141 17.359 1 92.12 112 GLY B O 1
ATOM 2513 N N . GLN B 1 113 ? 6.172 6.051 16.281 1 89.25 113 GLN B N 1
ATOM 2514 C CA . GLN B 1 113 ? 6.621 5.074 15.289 1 89.25 113 GLN B CA 1
ATOM 2515 C C . GLN B 1 113 ? 7.32 5.758 14.125 1 89.25 113 GLN B C 1
ATOM 2517 O O . GLN B 1 113 ? 6.781 5.809 13.016 1 89.25 113 GLN B O 1
ATOM 2522 N N . ILE B 1 114 ? 8.523 6.102 14.258 1 88.88 114 ILE B N 1
ATOM 2523 C CA . ILE B 1 114 ? 9.281 6.832 13.242 1 88.88 114 ILE B CA 1
ATOM 2524 C C . ILE B 1 114 ? 9.555 5.926 12.047 1 88.88 114 ILE B C 1
ATOM 2526 O O . ILE B 1 114 ? 9.531 6.375 10.898 1 88.88 114 ILE B O 1
ATOM 2530 N N . LYS B 1 115 ? 9.883 4.645 12.305 1 84.38 115 LYS B N 1
ATOM 2531 C CA . LYS B 1 115 ? 10.18 3.715 11.219 1 84.38 115 LYS B CA 1
ATOM 2532 C C . LYS B 1 115 ? 8.969 3.531 10.312 1 84.38 115 LYS B C 1
ATOM 2534 O O . LYS B 1 115 ? 9.102 3.512 9.086 1 84.38 115 LYS B O 1
ATOM 2539 N N . GLN B 1 116 ? 7.844 3.465 10.969 1 88.94 116 GLN B N 1
ATOM 2540 C CA . GLN B 1 116 ? 6.617 3.297 10.195 1 88.94 116 GLN B CA 1
ATOM 2541 C C . GLN B 1 116 ? 6.27 4.574 9.438 1 88.94 116 GLN B C 1
ATOM 2543 O O . GLN B 1 116 ? 5.648 4.52 8.367 1 88.94 116 GLN B O 1
ATOM 2548 N N . PHE B 1 117 ? 6.684 5.648 10.039 1 94.38 117 PHE B N 1
ATOM 2549 C CA . PHE B 1 117 ? 6.352 6.953 9.484 1 94.38 117 PHE B CA 1
ATOM 2550 C C . PHE B 1 117 ? 6.805 7.055 8.031 1 94.38 117 PHE B C 1
ATOM 2552 O O . PHE B 1 117 ? 6.023 7.434 7.156 1 94.38 117 PHE B O 1
ATOM 2559 N N . VAL B 1 118 ? 8.023 6.688 7.742 1 91.12 118 VAL B N 1
ATOM 2560 C CA . VAL B 1 118 ? 8.586 6.777 6.402 1 91.12 118 VAL B CA 1
ATOM 2561 C C . VAL B 1 118 ? 7.836 5.844 5.457 1 91.12 118 VAL B C 1
ATOM 2563 O O . VAL B 1 118 ? 7.461 6.238 4.352 1 91.12 118 VAL B O 1
ATOM 2566 N N . THR B 1 119 ? 7.613 4.648 5.91 1 86.31 119 THR B N 1
ATOM 2567 C CA . THR B 1 119 ? 6.898 3.672 5.098 1 86.31 119 THR B CA 1
ATOM 2568 C C . THR B 1 119 ? 5.488 4.16 4.781 1 86.31 119 THR B C 1
ATOM 2570 O O . THR B 1 119 ? 5.027 4.051 3.643 1 86.31 119 THR B O 1
ATOM 2573 N N . ILE B 1 120 ? 4.828 4.727 5.762 1 91.44 120 ILE B N 1
ATOM 2574 C CA . ILE B 1 120 ? 3.467 5.23 5.617 1 91.44 120 ILE B CA 1
ATOM 2575 C C . ILE B 1 120 ? 3.443 6.363 4.59 1 91.44 120 ILE B C 1
ATOM 2577 O O . ILE B 1 120 ? 2.568 6.402 3.723 1 91.44 120 ILE B O 1
ATOM 2581 N N . LEU B 1 121 ? 4.387 7.246 4.645 1 93.62 121 LEU B N 1
ATOM 2582 C CA . LEU B 1 121 ? 4.48 8.352 3.689 1 93.62 121 LEU B CA 1
ATOM 2583 C C . LEU B 1 121 ? 4.68 7.824 2.271 1 93.62 121 LEU B C 1
ATOM 2585 O O . LEU B 1 121 ? 4.012 8.273 1.34 1 93.62 121 LEU B O 1
ATOM 2589 N N . GLU B 1 122 ? 5.52 6.871 2.119 1 87.38 122 GLU B N 1
ATOM 2590 C CA . GLU B 1 122 ? 5.816 6.312 0.802 1 87.38 122 GLU B CA 1
ATOM 2591 C C . GLU B 1 122 ? 4.59 5.625 0.207 1 87.38 122 GLU B C 1
ATOM 2593 O O . GLU B 1 122 ? 4.359 5.695 -1.003 1 87.38 122 GLU B O 1
ATOM 2598 N N . ASN B 1 123 ? 3.85 4.996 1.077 1 84.62 123 ASN B N 1
ATOM 2599 C CA . ASN B 1 123 ? 2.652 4.293 0.628 1 84.62 123 ASN B CA 1
ATOM 2600 C C . ASN B 1 123 ? 1.578 5.266 0.15 1 84.62 123 ASN B C 1
ATOM 2602 O O . ASN B 1 123 ? 0.647 4.871 -0.554 1 84.62 123 ASN B O 1
ATOM 2606 N N . SER B 1 124 ? 1.668 6.457 0.613 1 90.88 124 SER B N 1
ATOM 2607 C CA . SER B 1 124 ? 0.643 7.438 0.268 1 90.88 124 SER B CA 1
ATOM 2608 C C . SER B 1 124 ? 0.925 8.078 -1.086 1 90.88 124 SER B C 1
ATOM 2610 O O . SER B 1 124 ? 0.106 8.844 -1.598 1 90.88 124 SER B O 1
ATOM 2612 N N . LEU B 1 125 ? 2.143 7.879 -1.564 1 82.69 125 LEU B N 1
ATOM 2613 C CA . LEU B 1 125 ? 2.49 8.461 -2.854 1 82.69 125 LEU B CA 1
ATOM 2614 C C . LEU B 1 125 ? 1.781 7.734 -3.99 1 82.69 125 LEU B C 1
ATOM 2616 O O . LEU B 1 125 ? 1.593 6.52 -3.932 1 82.69 125 LEU B O 1
ATOM 2620 N N . GLU B 1 126 ? 0.811 8.633 -4.551 1 62.41 126 GLU B N 1
ATOM 2621 C CA . GLU B 1 126 ? 0.067 8.109 -5.695 1 62.41 126 GLU B CA 1
ATOM 2622 C C . GLU B 1 126 ? 0.937 7.191 -6.547 1 62.41 126 GLU B C 1
ATOM 2624 O O . GLU B 1 126 ? 2.125 7.457 -6.742 1 62.41 126 GLU B O 1
ATOM 2629 N N . MET B 1 127 ? 0.744 6.027 -6.516 1 51.78 127 MET B N 1
ATOM 2630 C CA . MET B 1 127 ? 1.474 5.359 -7.586 1 51.78 127 MET B CA 1
ATOM 2631 C C . MET B 1 127 ? 1.627 6.273 -8.797 1 51.78 127 MET B C 1
ATOM 2633 O O . MET B 1 127 ? 0.693 6.992 -9.156 1 51.78 127 MET B O 1
ATOM 2637 N N . ARG B 1 128 ? 2.848 6.828 -8.984 1 42.53 128 ARG B N 1
ATOM 2638 C CA . ARG B 1 128 ? 3.2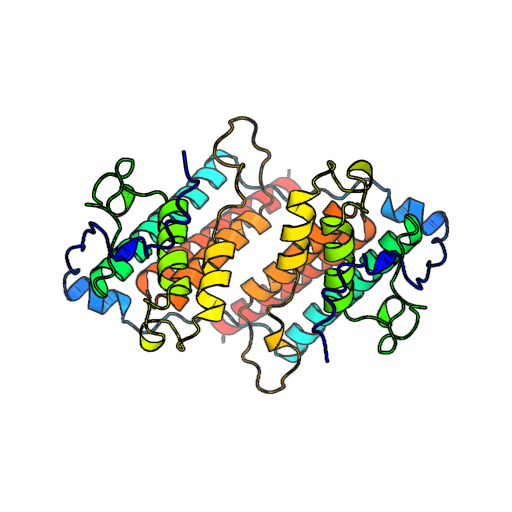66 7.883 -9.906 1 42.53 128 ARG B CA 1
ATOM 2639 C C . ARG B 1 128 ? 2.166 8.195 -10.914 1 42.53 128 ARG B C 1
ATOM 2641 O O . ARG B 1 128 ? 1.756 9.344 -11.062 1 42.53 128 ARG B O 1
ATOM 2648 N N . HIS B 1 129 ? 2.457 7.777 -12.062 1 39.78 129 HIS B N 1
ATOM 2649 C CA . HIS B 1 129 ? 2.264 8.312 -13.398 1 39.78 129 HIS B CA 1
ATOM 2650 C C . HIS B 1 129 ? 0.783 8.367 -13.766 1 39.78 129 HIS B C 1
ATOM 2652 O O . HIS B 1 129 ? 0.434 8.539 -14.938 1 39.78 129 HIS B O 1
ATOM 2658 N N . ALA B 1 130 ? -0.111 8.039 -12.812 1 37.56 130 ALA B N 1
ATOM 2659 C CA . ALA B 1 130 ? -1.401 8.086 -13.492 1 37.56 130 ALA B CA 1
ATOM 2660 C C . ALA B 1 130 ? -1.806 9.531 -13.789 1 37.56 130 ALA B C 1
ATOM 2662 O O . ALA B 1 130 ? -2.764 9.773 -14.531 1 37.56 130 ALA B O 1
ATOM 2663 N N . ALA B 1 131 ? -1.657 10.461 -12.812 1 36.69 131 ALA B N 1
ATOM 2664 C CA . ALA B 1 131 ? -2.271 11.766 -13.055 1 36.69 131 ALA B CA 1
ATOM 2665 C C . ALA B 1 131 ? -1.781 12.367 -14.375 1 36.69 131 ALA B C 1
ATOM 2667 O O . ALA B 1 131 ? -2.363 13.328 -14.875 1 36.69 131 ALA B O 1
ATOM 2668 N N . LYS B 1 132 ? -0.51 12.586 -14.414 1 39.34 132 LYS B N 1
ATOM 2669 C CA . LYS B 1 132 ? -0.217 13.594 -15.422 1 39.34 132 LYS B CA 1
ATOM 2670 C C . LYS B 1 132 ? -0.878 13.25 -16.75 1 39.34 132 LYS B C 1
ATOM 2672 O O . LYS B 1 132 ? -0.961 14.094 -17.656 1 39.34 132 LYS B O 1
ATOM 2677 N N . HIS B 1 133 ? -0.637 12.055 -17.422 1 39.34 133 HIS B N 1
ATOM 2678 C CA . HIS B 1 133 ? -0.953 11.961 -18.828 1 39.34 133 HIS B CA 1
ATOM 2679 C C . HIS B 1 133 ? -2.418 11.594 -19.047 1 39.34 133 HIS B C 1
ATOM 2681 O O . HIS B 1 133 ? -2.99 10.82 -18.266 1 39.34 133 HIS B O 1
ATOM 2687 N N . GLN B 1 134 ? -3.133 12.406 -19.828 1 41.97 134 GLN B N 1
ATOM 2688 C CA . GLN B 1 134 ? -4.395 12.18 -20.516 1 41.97 134 GLN B CA 1
ATOM 2689 C C . GLN B 1 134 ? -4.664 10.688 -20.688 1 41.97 134 GLN B C 1
ATOM 2691 O O . GLN B 1 134 ? -5.82 10.258 -20.734 1 41.97 134 GLN B O 1
ATOM 2696 N N . SER B 1 135 ? -3.764 9.906 -21.297 1 46.97 135 SER B N 1
ATOM 2697 C CA . SER B 1 135 ? -4 8.523 -21.688 1 46.97 135 SER B CA 1
ATOM 2698 C C . SER B 1 135 ? -3.773 7.574 -20.5 1 46.97 135 SER B C 1
ATOM 2700 O O . SER B 1 135 ? -3.268 6.465 -20.688 1 46.97 135 SER B O 1
ATOM 2702 N N . ARG B 1 136 ? -3.951 8 -19.359 1 56.53 136 ARG B N 1
ATOM 2703 C CA . ARG B 1 136 ? -3.619 7.156 -18.219 1 56.53 136 ARG B CA 1
ATOM 2704 C C . ARG B 1 136 ? -4.656 6.055 -18.031 1 56.53 136 ARG B C 1
ATOM 2706 O O . ARG B 1 136 ? -5.859 6.312 -18.062 1 56.53 136 ARG B O 1
ATOM 2713 N N . PRO B 1 137 ? -4.215 4.941 -17.953 1 66.25 137 PRO B N 1
ATOM 2714 C CA . PRO B 1 137 ? -5.16 3.844 -17.719 1 66.25 137 PRO B CA 1
ATOM 2715 C C . PRO B 1 137 ? -5.867 3.959 -16.375 1 66.25 137 PRO B C 1
ATOM 2717 O O . PRO B 1 137 ? -5.301 4.496 -15.414 1 66.25 137 PRO B O 1
ATOM 2720 N N . LEU B 1 138 ? -7.117 3.811 -16.406 1 75.31 138 LEU B N 1
ATOM 2721 C CA . LEU B 1 138 ? -7.938 3.793 -15.195 1 75.31 138 LEU B CA 1
ATOM 2722 C C . LEU B 1 138 ? -7.34 2.867 -14.141 1 75.31 138 LEU B C 1
ATOM 2724 O O . LEU B 1 138 ? -6.895 1.762 -14.461 1 75.31 138 LEU B O 1
ATOM 2728 N N . LYS B 1 139 ? -7.191 3.395 -12.977 1 83.62 139 LYS B N 1
ATOM 2729 C CA . LYS B 1 139 ? -6.797 2.555 -11.844 1 83.62 139 LYS B CA 1
ATOM 2730 C C . LYS B 1 139 ? -7.949 1.664 -11.391 1 83.62 139 LYS B C 1
ATOM 2732 O O . LYS B 1 139 ? -9.117 2.045 -11.508 1 83.62 139 LYS B O 1
ATOM 2737 N N . ASP B 1 140 ? -7.613 0.589 -10.961 1 89.56 140 ASP B N 1
ATOM 2738 C CA . ASP B 1 140 ? -8.648 -0.276 -10.406 1 89.56 140 ASP B CA 1
ATOM 2739 C C . ASP B 1 140 ? -9.266 0.345 -9.148 1 89.56 140 ASP B C 1
ATOM 2741 O O . ASP B 1 140 ? -8.609 1.11 -8.445 1 89.56 140 ASP B O 1
ATOM 2745 N N . ASP B 1 141 ? -10.508 0.084 -8.898 1 92.69 141 ASP B N 1
ATOM 2746 C CA . ASP B 1 141 ? -11.281 0.645 -7.793 1 92.69 141 ASP B CA 1
ATOM 2747 C C . ASP B 1 141 ? -10.562 0.428 -6.457 1 92.69 141 ASP B C 1
ATOM 2749 O O . ASP B 1 141 ? -10.547 1.317 -5.605 1 92.69 141 ASP B O 1
ATOM 2753 N N . ARG B 1 142 ? -9.961 -0.683 -6.344 1 91.69 142 ARG B N 1
ATOM 2754 C CA . ARG B 1 142 ? -9.32 -1.051 -5.082 1 91.69 142 ARG B CA 1
ATOM 2755 C C . ARG B 1 142 ? -8.07 -0.215 -4.84 1 91.69 142 ARG B C 1
ATOM 2757 O O . ARG B 1 142 ? -7.738 0.104 -3.695 1 91.69 142 ARG B O 1
ATOM 2764 N N . ASN B 1 143 ? -7.453 0.096 -5.914 1 89.06 143 ASN B N 1
ATOM 2765 C CA . ASN B 1 143 ? -6.285 0.964 -5.805 1 89.06 143 ASN B CA 1
ATOM 2766 C C . ASN B 1 143 ? -6.668 2.357 -5.309 1 89.06 143 ASN B C 1
ATOM 2768 O O . ASN B 1 143 ? -5.945 2.957 -4.512 1 89.06 143 ASN B O 1
ATOM 2772 N N . ILE B 1 144 ? -7.73 2.867 -5.801 1 92.19 144 ILE B N 1
ATOM 2773 C CA . ILE B 1 144 ? -8.227 4.172 -5.375 1 92.19 144 ILE B CA 1
ATOM 2774 C C . ILE B 1 144 ? -8.531 4.145 -3.877 1 92.19 144 ILE B C 1
ATOM 2776 O O . ILE B 1 144 ? -8.133 5.051 -3.139 1 92.19 144 ILE B O 1
ATOM 2780 N N . LEU B 1 145 ? -9.219 3.133 -3.457 1 93.88 145 LEU B N 1
ATOM 2781 C CA . LEU B 1 145 ? -9.57 2.994 -2.047 1 93.88 145 LEU B CA 1
ATOM 2782 C C . LEU B 1 145 ? -8.32 2.854 -1.189 1 93.88 145 LEU B C 1
ATOM 2784 O O . LEU B 1 145 ? -8.258 3.381 -0.076 1 93.88 145 LEU B O 1
ATOM 2788 N N . GLN B 1 146 ? -7.355 2.174 -1.656 1 91.19 146 GLN B N 1
ATOM 2789 C CA . GLN B 1 146 ? -6.082 2.012 -0.96 1 91.19 146 GLN B CA 1
ATOM 2790 C C . GLN B 1 146 ? -5.395 3.359 -0.751 1 91.19 146 GLN B C 1
ATOM 2792 O O . GLN B 1 146 ? -4.801 3.604 0.301 1 91.19 146 GLN B O 1
ATOM 2797 N N . LEU B 1 147 ? -5.438 4.164 -1.788 1 91.69 147 LEU B N 1
ATOM 2798 C CA . LEU B 1 147 ? -4.797 5.473 -1.692 1 91.69 147 LEU B CA 1
ATOM 2799 C C . LEU B 1 147 ? -5.469 6.328 -0.621 1 91.69 147 LEU B C 1
ATOM 2801 O O . LEU B 1 147 ? -4.789 7.031 0.132 1 91.69 147 LEU B O 1
ATOM 2805 N N . ILE B 1 148 ? -6.766 6.27 -0.556 1 95.69 148 ILE B N 1
ATOM 2806 C CA . ILE B 1 148 ? -7.477 6.98 0.5 1 95.69 148 ILE B CA 1
ATOM 2807 C C . ILE B 1 148 ? -7.07 6.426 1.862 1 95.69 148 ILE B C 1
ATOM 2809 O O . ILE B 1 148 ? -6.785 7.188 2.789 1 95.69 148 ILE B O 1
ATOM 2813 N N . SER B 1 149 ? -7.059 5.129 1.943 1 93.88 149 SER B N 1
ATOM 2814 C CA . SER B 1 149 ? -6.676 4.477 3.191 1 93.88 149 SER B CA 1
ATOM 2815 C C . SER B 1 149 ? -5.258 4.863 3.604 1 93.88 149 SER B C 1
ATOM 2817 O O . SER B 1 149 ? -4.988 5.078 4.789 1 93.88 149 SER B O 1
ATOM 2819 N N . ALA B 1 150 ? -4.375 4.887 2.67 1 92.94 150 ALA B N 1
ATOM 2820 C CA . ALA B 1 150 ? -3.018 5.34 2.953 1 92.94 150 ALA B CA 1
ATOM 2821 C C . ALA B 1 150 ? -3.018 6.762 3.506 1 92.94 150 ALA B C 1
ATOM 2823 O O . ALA B 1 150 ? -2.24 7.086 4.406 1 92.94 150 ALA B O 1
ATOM 2824 N N . GLY B 1 151 ? -3.834 7.594 2.924 1 95.62 151 GLY B N 1
ATOM 2825 C CA . GLY B 1 151 ? -3.979 8.945 3.445 1 95.62 151 GLY B CA 1
ATOM 2826 C C . GLY B 1 151 ? -4.445 8.977 4.887 1 95.62 151 GLY B C 1
ATOM 2827 O O . GLY B 1 151 ? -3.969 9.789 5.68 1 95.62 151 GLY B O 1
ATOM 2828 N N . ILE B 1 152 ? -5.355 8.117 5.219 1 96.56 152 ILE B N 1
ATOM 2829 C CA . ILE B 1 152 ? -5.844 8.023 6.59 1 96.56 152 ILE B CA 1
ATOM 2830 C C . ILE B 1 152 ? -4.699 7.641 7.523 1 96.56 152 ILE B C 1
ATOM 2832 O O . ILE B 1 152 ? -4.574 8.188 8.617 1 96.56 152 ILE B O 1
ATOM 2836 N N . GLN B 1 153 ? -3.881 6.746 7.133 1 94.38 153 GLN B N 1
ATOM 2837 C CA . GLN B 1 153 ? -2.742 6.324 7.945 1 94.38 153 GLN B CA 1
ATOM 2838 C C . GLN B 1 153 ? -1.757 7.473 8.148 1 94.38 153 GLN B C 1
ATOM 2840 O O . GLN B 1 153 ? -1.161 7.605 9.219 1 94.38 153 GLN B O 1
ATOM 2845 N N . VAL B 1 154 ? -1.581 8.258 7.078 1 96.31 154 VAL B N 1
ATOM 2846 C CA . VAL B 1 154 ? -0.728 9.43 7.215 1 96.31 154 VAL B CA 1
ATOM 2847 C C . VAL B 1 154 ? -1.316 10.375 8.258 1 96.31 154 VAL B C 1
ATOM 2849 O O . VAL B 1 154 ? -0.609 10.836 9.156 1 96.31 154 VAL B O 1
ATOM 2852 N N . ALA B 1 155 ? -2.609 10.672 8.117 1 97.44 155 ALA B N 1
ATOM 2853 C CA . ALA B 1 155 ? -3.27 11.547 9.078 1 97.44 155 ALA B CA 1
ATOM 2854 C C . ALA B 1 155 ? -3.156 10.984 10.492 1 97.44 155 ALA B C 1
ATOM 2856 O O . ALA B 1 155 ? -2.961 11.734 11.453 1 97.44 155 ALA B O 1
ATOM 2857 N N . LYS B 1 156 ? -3.234 9.695 10.633 1 96.38 156 LYS B N 1
ATOM 2858 C CA . LYS B 1 156 ? -3.145 9.031 11.93 1 96.38 156 LYS B CA 1
ATOM 2859 C C . LYS B 1 156 ? -1.757 9.203 12.539 1 96.38 156 LYS B C 1
ATOM 2861 O O . LYS B 1 156 ? -1.625 9.617 13.695 1 96.38 156 LYS B O 1
ATOM 2866 N N . ILE B 1 157 ? -0.772 8.891 11.789 1 95.88 157 ILE B N 1
ATOM 2867 C CA . ILE B 1 157 ? 0.579 8.93 12.336 1 95.88 157 ILE B CA 1
ATOM 2868 C C . ILE B 1 157 ? 0.9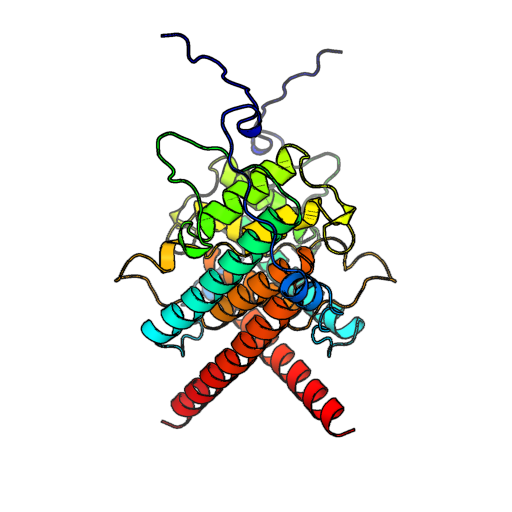52 10.375 12.68 1 95.88 157 ILE B C 1
ATOM 2870 O O . ILE B 1 157 ? 1.758 10.609 13.586 1 95.88 157 ILE B O 1
ATOM 2874 N N . LEU B 1 158 ? 0.353 11.375 11.992 1 97 158 LEU B N 1
ATOM 2875 C CA . LEU B 1 158 ? 0.589 12.781 12.273 1 97 158 LEU B CA 1
ATOM 2876 C C . LEU B 1 158 ? -0.358 13.281 13.359 1 97 158 LEU B C 1
ATOM 2878 O O . LEU B 1 158 ? -0.37 14.477 13.68 1 97 158 LEU B O 1
ATOM 2882 N N . LYS B 1 159 ? -1.216 12.453 13.828 1 95.88 159 LYS B N 1
ATOM 2883 C CA . LYS B 1 159 ? -2.158 12.734 14.906 1 95.88 159 LYS B CA 1
ATOM 2884 C C . LYS B 1 159 ? -3.133 13.844 14.508 1 95.88 159 LYS B C 1
ATOM 2886 O O . LYS B 1 159 ? -3.398 14.758 15.297 1 95.88 159 LYS B O 1
ATOM 2891 N N . ASP B 1 160 ? -3.547 13.805 13.344 1 96.81 160 ASP B N 1
ATOM 2892 C CA . ASP B 1 160 ? -4.527 14.773 12.844 1 96.81 160 ASP B CA 1
ATOM 2893 C C . ASP B 1 160 ? -5.918 14.141 12.758 1 96.81 160 ASP B C 1
ATOM 2895 O O . ASP B 1 160 ? -6.301 13.617 11.711 1 96.81 160 ASP B O 1
ATOM 2899 N N . ALA B 1 161 ? -6.68 14.305 13.75 1 96.31 161 ALA B N 1
ATOM 2900 C CA . ALA B 1 161 ? -7.996 13.68 13.852 1 96.31 161 ALA B CA 1
ATOM 2901 C C . ALA B 1 161 ? -8.945 14.227 12.789 1 96.31 161 ALA B C 1
ATOM 2903 O O . ALA B 1 161 ? -9.742 13.477 12.219 1 96.31 161 ALA B O 1
ATOM 2904 N N . SER B 1 162 ? -8.836 15.445 12.57 1 95.19 162 SER B N 1
ATOM 2905 C CA . SER B 1 162 ? -9.727 16.062 11.594 1 95.19 162 SER B CA 1
ATOM 2906 C C . SER B 1 162 ? -9.477 15.531 10.195 1 95.19 162 SER B C 1
ATOM 2908 O O . SER B 1 162 ? -10.43 15.258 9.453 1 95.19 162 SER B O 1
ATOM 2910 N N . ALA B 1 163 ? -8.297 15.406 9.844 1 97 163 ALA B N 1
ATOM 2911 C CA . ALA B 1 163 ? -7.953 14.844 8.539 1 97 163 ALA B CA 1
ATOM 2912 C C . ALA B 1 163 ? -8.398 13.383 8.438 1 97 163 ALA B C 1
ATOM 2914 O O . ALA B 1 163 ? -8.883 12.945 7.395 1 97 163 ALA B O 1
ATOM 2915 N N . MET B 1 164 ? -8.188 12.602 9.523 1 97.19 164 MET B N 1
ATOM 2916 C CA . MET B 1 164 ? -8.641 11.211 9.531 1 97.19 164 MET B CA 1
ATOM 2917 C C . MET B 1 164 ? -10.133 11.125 9.242 1 97.19 164 MET B C 1
ATOM 2919 O O . MET B 1 164 ? -10.57 10.305 8.438 1 97.19 164 MET B O 1
ATOM 2923 N N . ASP B 1 165 ? -10.883 12.031 9.859 1 96.25 165 ASP B N 1
ATOM 2924 C CA . ASP B 1 165 ? -12.328 12.039 9.688 1 96.25 165 ASP B CA 1
ATOM 2925 C C . ASP B 1 165 ? -12.703 12.367 8.242 1 96.25 165 ASP B C 1
ATOM 2927 O O . ASP B 1 165 ? -13.578 11.719 7.66 1 96.25 165 ASP B O 1
ATOM 2931 N N . TYR B 1 166 ? -12.094 13.344 7.773 1 97.12 166 TYR B N 1
ATOM 2932 C CA . TYR B 1 166 ? -12.375 13.766 6.406 1 97.12 166 TYR B CA 1
ATOM 2933 C C . TYR B 1 166 ? -12.102 12.633 5.418 1 97.12 166 TYR B C 1
ATOM 2935 O O . TYR B 1 166 ? -12.938 12.344 4.555 1 97.12 166 TYR B O 1
ATOM 2943 N N . LEU B 1 167 ? -10.984 12.016 5.535 1 97.44 167 LEU B N 1
ATOM 2944 C CA . LEU B 1 167 ? -10.578 10.977 4.602 1 97.44 167 LEU B CA 1
ATOM 2945 C C . LEU B 1 167 ? -11.422 9.719 4.797 1 97.44 167 LEU B C 1
ATOM 2947 O O . LEU B 1 167 ? -11.695 9 3.832 1 97.44 167 LEU B O 1
ATOM 2951 N N . ASP B 1 168 ? -11.82 9.469 6.008 1 96.62 168 ASP B N 1
ATOM 2952 C CA . ASP B 1 168 ? -12.727 8.352 6.266 1 96.62 168 ASP B CA 1
ATOM 2953 C C . ASP B 1 168 ? -14.047 8.539 5.527 1 96.62 168 ASP B C 1
ATOM 2955 O O . ASP B 1 168 ? -14.57 7.598 4.93 1 96.62 168 ASP B O 1
ATOM 2959 N N . ARG B 1 169 ? -14.547 9.688 5.605 1 97 169 ARG B N 1
ATOM 2960 C CA . ARG B 1 169 ? -15.781 9.992 4.891 1 97 169 ARG B CA 1
ATOM 2961 C C . ARG B 1 169 ? -15.594 9.859 3.383 1 97 169 ARG B C 1
ATOM 2963 O O . ARG B 1 169 ? -16.469 9.359 2.682 1 97 169 ARG B O 1
ATOM 2970 N N . LEU B 1 170 ? -14.477 10.367 2.939 1 97.44 170 LEU B N 1
ATOM 2971 C CA . LEU B 1 170 ? -14.172 10.242 1.52 1 97.44 170 LEU B CA 1
ATOM 2972 C C . LEU B 1 170 ? -14.109 8.773 1.103 1 97.44 170 LEU B C 1
ATOM 2974 O O . LEU B 1 170 ? -14.594 8.406 0.031 1 97.44 170 LEU B O 1
ATOM 2978 N N . TYR B 1 171 ? -13.5 7.902 1.927 1 96.62 171 TYR B N 1
ATOM 2979 C CA . TYR B 1 171 ? -13.422 6.469 1.657 1 96.62 171 TYR B CA 1
ATOM 2980 C C . TYR B 1 171 ? -14.812 5.863 1.516 1 96.62 171 TYR B C 1
ATOM 2982 O O . TYR B 1 171 ? -15.102 5.188 0.525 1 96.62 171 TYR B O 1
ATOM 2990 N N . VAL B 1 172 ? -15.688 6.148 2.479 1 94.94 172 VAL B N 1
ATOM 2991 C CA . VAL B 1 172 ? -17.031 5.578 2.521 1 94.94 172 VAL B CA 1
ATOM 2992 C C . VAL B 1 172 ? -17.828 6.047 1.311 1 94.94 172 VAL B C 1
ATOM 2994 O O . VAL B 1 172 ? -18.516 5.246 0.659 1 94.94 172 VAL B O 1
ATOM 2997 N N . SER B 1 173 ? -17.734 7.289 1.053 1 96.81 173 SER B N 1
ATOM 2998 C CA . SER B 1 173 ? -18.469 7.836 -0.082 1 96.81 173 SER B CA 1
ATOM 2999 C C . SER B 1 173 ? -17.969 7.242 -1.398 1 96.81 173 SER B C 1
ATOM 3001 O O . SER B 1 173 ? -18.781 6.945 -2.289 1 96.81 173 SER B O 1
ATOM 3003 N N . THR B 1 174 ? -16.688 7.086 -1.558 1 96.44 174 THR B N 1
ATOM 3004 C CA . THR B 1 174 ? -16.109 6.512 -2.768 1 96.44 174 THR B CA 1
ATOM 3005 C C . THR B 1 174 ? -16.516 5.043 -2.912 1 96.44 174 THR B C 1
ATOM 3007 O O . THR B 1 174 ? -16.859 4.594 -4.004 1 96.44 174 THR B O 1
ATOM 3010 N N . GLU B 1 175 ? -16.422 4.344 -1.831 1 93.75 175 GLU B N 1
ATOM 3011 C CA . GLU B 1 175 ? -16.828 2.943 -1.829 1 93.75 175 GLU B CA 1
ATOM 3012 C C . GLU B 1 175 ? -18.297 2.795 -2.264 1 93.75 175 GLU B C 1
ATOM 3014 O O . GLU B 1 175 ? -18.625 1.899 -3.043 1 93.75 175 GLU B O 1
ATOM 3019 N N . LYS B 1 176 ? -19.141 3.615 -1.749 1 93.44 176 LYS B N 1
ATOM 3020 C CA . LYS B 1 176 ? -20.547 3.6 -2.115 1 93.44 176 LYS B CA 1
ATOM 3021 C C . LYS B 1 176 ? -20.734 3.865 -3.607 1 93.44 176 LYS B C 1
ATOM 3023 O O . LYS B 1 176 ? -21.531 3.203 -4.266 1 93.44 176 LYS B O 1
ATOM 3028 N N . GLN B 1 177 ? -20.031 4.809 -4.094 1 94.56 177 GLN B N 1
ATOM 3029 C CA . GLN B 1 177 ? -20.109 5.133 -5.512 1 94.56 177 GLN B CA 1
ATOM 3030 C C . GLN B 1 177 ? -19.688 3.947 -6.375 1 94.56 177 GLN B C 1
ATOM 3032 O O . GLN B 1 177 ? -20.312 3.66 -7.395 1 94.56 177 GLN B O 1
ATOM 3037 N N . ILE B 1 178 ? -18.656 3.281 -5.98 1 94.19 178 ILE B N 1
ATOM 3038 C CA . ILE B 1 178 ? -18.156 2.111 -6.691 1 94.19 178 ILE B CA 1
ATOM 3039 C C . ILE B 1 178 ? -19.219 1.012 -6.691 1 94.19 178 ILE B C 1
ATOM 3041 O O . ILE B 1 178 ? -19.484 0.401 -7.73 1 94.19 178 ILE B O 1
ATOM 3045 N N . GLN B 1 179 ? -19.812 0.777 -5.551 1 90.19 179 GLN B N 1
ATOM 3046 C CA . GLN B 1 179 ? -20.828 -0.267 -5.414 1 90.19 179 GLN B CA 1
ATOM 3047 C C . GLN B 1 179 ? -22.047 0.044 -6.262 1 90.19 179 GLN B C 1
ATOM 3049 O O . GLN B 1 179 ? -22.625 -0.851 -6.891 1 90.19 179 GLN B O 1
ATOM 3054 N N . GLU B 1 180 ? -22.469 1.267 -6.27 1 90.75 180 GLU B N 1
ATOM 3055 C CA . GLU B 1 180 ? -23.625 1.681 -7.051 1 90.75 180 GLU B CA 1
ATOM 3056 C C . GLU B 1 180 ? -23.391 1.467 -8.547 1 90.75 180 GLU B C 1
ATOM 3058 O O . GLU B 1 180 ? -24.281 1.004 -9.258 1 90.75 180 GLU B O 1
ATOM 3063 N N . ARG B 1 181 ? -22.203 1.709 -8.984 1 90.38 181 ARG B N 1
ATOM 3064 C CA . ARG B 1 181 ? -21.875 1.548 -10.398 1 90.38 181 ARG B CA 1
ATOM 3065 C C . ARG B 1 181 ? -21.703 0.075 -10.758 1 90.38 181 ARG B C 1
ATOM 3067 O O . ARG B 1 181 ? -22.062 -0.345 -11.859 1 90.38 181 ARG B O 1
ATOM 3074 N N . ALA B 1 182 ? -21.125 -0.685 -9.891 1 87 182 ALA B N 1
ATOM 3075 C CA . ALA B 1 182 ? -20.953 -2.117 -10.117 1 87 182 ALA B CA 1
ATOM 3076 C C . ALA B 1 182 ? -22.312 -2.82 -10.25 1 87 182 ALA B C 1
ATOM 3078 O O . ALA B 1 182 ? -22.469 -3.709 -11.086 1 87 182 ALA B O 1
ATOM 3079 N N . ASN B 1 183 ? -23.203 -2.451 -9.43 1 83.69 183 ASN B N 1
ATOM 3080 C CA . ASN B 1 183 ? -24.547 -3.033 -9.461 1 83.69 183 ASN B CA 1
ATOM 3081 C C . ASN B 1 183 ? -25.297 -2.627 -10.727 1 83.69 183 ASN B C 1
ATOM 3083 O O . ASN B 1 183 ? -26.125 -3.393 -11.242 1 83.69 183 ASN B O 1
ATOM 3087 N N . ALA B 1 184 ? -25.078 -1.504 -11.133 1 74.19 184 ALA B N 1
ATOM 3088 C CA . ALA B 1 184 ? -25.75 -1.031 -12.336 1 74.19 184 ALA B CA 1
ATOM 3089 C C . ALA B 1 184 ? -25.25 -1.771 -13.578 1 74.19 184 ALA B C 1
ATOM 3091 O O . ALA B 1 184 ? -26.016 -2.006 -14.516 1 74.19 184 ALA B O 1
ATOM 3092 N N . ARG B 1 185 ? -24.047 -2.133 -13.602 1 70.38 185 ARG B N 1
ATOM 3093 C CA . ARG B 1 185 ? -23.469 -2.857 -14.727 1 70.38 185 ARG B CA 1
ATOM 3094 C C . ARG B 1 185 ? -24.031 -4.277 -14.805 1 70.38 185 ARG B C 1
ATOM 3096 O O . ARG B 1 185 ? -24.188 -4.828 -15.891 1 70.38 185 ARG B O 1
ATOM 3103 N N . PHE B 1 186 ? -24.234 -4.895 -13.695 1 55.56 186 PHE B N 1
ATOM 3104 C CA . PHE B 1 186 ? -24.828 -6.23 -13.688 1 55.56 186 PHE B CA 1
ATOM 3105 C C . PHE B 1 186 ? -26.281 -6.18 -14.109 1 55.56 186 PHE B C 1
ATOM 3107 O O . PHE B 1 186 ? -26.812 -7.152 -14.656 1 55.56 186 PHE B O 1
ATOM 3114 N N . ARG B 1 187 ? -26.953 -5.109 -13.883 1 51.53 187 ARG B N 1
ATOM 3115 C CA . ARG B 1 187 ? -28.344 -4.973 -14.289 1 51.53 187 ARG B CA 1
ATOM 3116 C C . ARG B 1 187 ? -28.453 -4.555 -15.75 1 51.53 187 ARG B C 1
ATOM 3118 O O . ARG B 1 187 ? -29.531 -4.66 -16.359 1 51.53 187 ARG B O 1
ATOM 3125 N N . SER B 1 188 ? -27.547 -3.916 -16.188 1 41.06 188 SER B N 1
ATOM 3126 C CA . SER B 1 188 ? -27.719 -3.586 -17.594 1 41.06 188 SER B CA 1
ATOM 3127 C C . SER B 1 188 ? -27.312 -4.746 -18.5 1 41.06 188 SER B C 1
ATOM 3129 O O . SER B 1 188 ? -26.375 -5.484 -18.172 1 41.06 188 SER B O 1
#

Secondary structure (DSSP, 8-state):
---------TTSSSEE-PPPPPHHHHHHHTSPPPPPP--S-HHHHHHHHHHHHHHHHHHHHHHHHHHT--EE--TT-PPPSSGGGS-HHHHHHHHHHHHHTT-S-GGGSGGG-HHHHHHHHHHTS--THHHH-TTPPPPPHHHHHHHHHHHHHHHHHTT-HHHHHHHHHHHHHHHHHHHHHHHHHHH-/---------TTSSSEE-PPPPPHHHHHHHTSPPPPPP--S-HHHHHHHHHHHHHHHHHHHHHHHHHHT--EE--TT-PPPSSGGGS-HHHHHHHHHHHHHTT-S-GGGSGGG-HHHHHHHHHHTS--GGGTT-TTPPPPPHHHHHHHHHHHHHHHHHTT-HHHHHHHHHHHHHHHHHHHHHHHHHHH-

Solvent-accessible surface area (backbone atoms only — not comparable to full-atom values): 21167 Å² total; per-residue (Å²): 130,78,82,70,80,75,79,66,60,65,74,76,50,61,58,43,67,47,74,61,62,56,66,69,59,51,52,51,24,63,40,81,64,75,82,69,61,61,59,64,51,69,69,54,50,50,51,52,52,49,52,50,40,52,51,49,20,41,51,49,42,50,52,36,12,62,70,52,45,74,40,59,58,44,97,87,46,77,85,73,85,50,42,80,72,45,55,45,70,55,50,45,51,51,54,42,51,37,48,75,70,67,67,56,64,40,83,71,29,46,92,39,45,58,75,55,46,50,53,40,48,58,57,39,50,61,78,51,77,45,74,74,49,89,86,39,72,81,66,37,50,65,56,55,52,43,43,37,50,27,46,28,52,42,24,45,42,60,44,25,22,54,54,29,51,52,37,48,51,50,44,54,53,50,51,49,53,39,52,56,42,51,53,49,55,73,70,96,133,77,82,70,80,76,77,66,60,63,74,76,51,61,58,44,69,48,73,61,64,55,68,70,58,50,52,51,23,64,40,81,63,76,82,71,62,61,59,65,51,71,68,54,48,51,51,52,52,48,51,48,40,52,51,49,20,41,51,50,43,50,51,36,12,63,70,54,45,75,40,58,58,45,98,88,46,78,85,72,85,50,42,79,71,44,55,49,70,53,51,45,50,51,53,41,50,37,48,75,68,68,68,58,64,41,83,71,28,47,93,38,45,59,75,53,46,51,53,39,48,59,58,39,49,65,76,72,70,47,74,78,48,91,85,40,72,80,64,37,49,66,56,56,51,43,43,38,51,26,46,28,52,41,24,45,41,60,45,25,21,53,54,29,52,52,36,49,50,50,43,54,54,50,51,50,53,38,50,56,42,51,54,48,56,72,70,96

Foldseek 3Di:
DPPPPCPDDPVVDDDDDDDDDDVVVVVVVPPDDDDFAFLDDPVRLLVLLVVLFQLLLQLLVCLCVVVVPDDDDDPPADDDDDSVSDTLVVSLVVLLVCLVVVVDQLVQWQVSCSVVLNVLSVQLPPVPVQPPDPVHDGDHLVSSLSNLVSSLVNCRRNPNPVSNVVSVVSSVVSVVSSVVRVVVVVVD/DPPPPCPDDPVVDDDDDDDDDDVVVVVVVPPDDDDFAFLDDPVRLVVLLVVLFQLLLQLLVCLCVVVVPDDDDDPVADDDDDSVSDTLVVSLVVLLVCLVVVVDQLVQWQVSCSVVLNVLSVQLPLPPDQPPDPPHDGDHLVSSLSNLVSSLVNCRRNVNPVSNVVSVVSSVVSVVSSVVRVVVVVVD

Sequence (376 aa):
SQRRPSNRDEFDGPHQFLQRPPPDVIAMQERELPHLPTNLHVQEQDNVLNQVNDRLSQCAYDFVAKYQFPIPLTQDMRPVERPQDREWTEWVYLLKRLATKRRIPARVLYNGQIKQFVTILENSLEMRHAAKHQSRPLKDDRNILQLISAGIQVAKILKDASAMDYLDRLYVSTEKQIQERANARFRSSQRRPSNRDEFDGPHQFLQRPPPDVIAMQERELPHLPTNLHVQEQDNVLNQVNDRLSQCAYDFVAKYQFPIPLTQDMRPVERPQDREWTEWVYLLKRLATKRRIPARVLYNGQIKQFVTILENSLEMRHAAKHQSRPLKDDRNILQLISAGIQVAKILKDASAMDYLDRLYVSTEKQIQERANARFRS